Protein AF-A0A3B9LAL3-F1 (afdb_monomer)

Solvent-accessible surface area (backbone atoms only — not comparable to full-atom values): 11434 Å² total; per-residue (Å²): 109,69,70,56,33,63,76,73,65,52,56,70,67,59,57,50,48,70,70,44,73,83,68,62,24,39,68,49,84,53,99,73,35,38,39,37,37,39,66,44,70,46,69,38,79,93,73,46,40,65,50,74,44,46,38,36,36,39,42,37,84,85,42,68,48,78,48,64,89,64,92,75,65,76,60,45,70,58,51,51,45,62,67,40,93,83,37,67,71,72,80,49,58,46,45,50,52,52,47,54,52,53,44,49,40,52,55,43,47,51,55,41,49,50,57,51,45,54,55,49,53,57,48,52,58,45,52,76,74,65,73,51,76,67,56,56,50,51,53,54,33,48,53,50,38,54,51,56,52,49,62,38,51,56,40,39,38,54,35,40,50,53,59,65,65,36,89,87,57,71,57,52,84,86,43,45,65,58,44,48,50,48,34,53,49,44,52,54,49,51,54,53,54,49,52,52,53,49,62,78,73,108

Foldseek 3Di:
DVVVCVVQVPDPVLVVVLVVWPDAWDWDDDLFWIKTKAKAWDADLVQLAIDIWIWIWIQGLQDIDIDTPDPPCLCVVVVVLVVPPPRCVVVDGVQLVVLSSLLSRLVNLVVVLVSLLVLLVVLLVVCVPDDDPVSVVSLVSSLVRLVVSCRHLVNVLVVLVVVLVCPSVSHDPVNNVSSVVSSVSSVVSNVSSVVSNVSSVD

Sequence (202 aa):
INKIGVIFKLHPLVIEDILNTEQRPKIDEFDDYLFLETRLFYYHKESMSVSSEQISMVLGHDFLLTFQERSTGAFEPVRERLRASKAQIRTLDVDYLSYALLDSVVDRYFNVLNDVGEASEELEEVLLTKPSNSELHSIHQLKHVSIELRRAVWPLREVINSLSHNEKGFFKPTTMPYLRDVYDHTVSFIESLESIRDSLCG

Radius of gyration: 18.84 Å; Cα contacts (8 Å, |Δi|>4): 244; chains: 1; bounding box: 45×32×56 Å

Secondary structure (DSSP, 8-state):
-HHHHHHTT--HHHHHHHH-TTPPSEEEE-SSEEEEEEEEEEEEGGGTEEEEEEEEEEEESS-EEEEESS---TTHHHHHHHHSTT-GGGGS-HHHHHHHHHHHHHHHHHHHHHHHHHHHHHHHHHHHH---HHHHHHHHHHHHHHHHHHHHHHHHHHHHHHHHH-TT--S-TTTHHHHHHHHHHHHHHHHHHHHHHHHTT-

Structure (mmCIF, N/CA/C/O backbone):
data_AF-A0A3B9LAL3-F1
#
_entry.id   AF-A0A3B9LAL3-F1
#
loop_
_atom_site.group_PDB
_atom_site.id
_atom_site.type_symbol
_atom_site.label_atom_id
_atom_site.label_alt_id
_atom_site.label_comp_id
_atom_site.label_asym_id
_atom_site.label_entity_id
_atom_site.label_seq_id
_atom_site.pdbx_PDB_ins_code
_atom_site.Cartn_x
_atom_site.Cartn_y
_atom_site.Cartn_z
_atom_site.occupancy
_atom_site.B_iso_or_equiv
_atom_site.auth_seq_id
_atom_site.auth_comp_id
_atom_site.auth_asym_id
_atom_site.auth_atom_id
_atom_site.pdbx_PDB_model_num
ATOM 1 N N . ILE A 1 1 ? -12.188 -18.552 7.150 1.00 85.12 1 ILE A N 1
ATOM 2 C CA . ILE A 1 1 ? -12.659 -17.156 7.280 1.00 85.12 1 ILE A CA 1
ATOM 3 C C . ILE A 1 1 ? -14.043 -17.020 7.930 1.00 85.12 1 ILE A C 1
ATOM 5 O O . ILE A 1 1 ? -14.165 -16.255 8.874 1.00 85.12 1 ILE A O 1
ATOM 9 N N . ASN A 1 2 ? -15.044 -17.833 7.558 1.00 87.38 2 ASN A N 1
ATOM 10 C CA . ASN A 1 2 ? -16.428 -17.725 8.071 1.00 87.38 2 ASN A CA 1
ATOM 11 C C . ASN A 1 2 ? -16.567 -17.660 9.604 1.00 87.38 2 ASN A C 1
ATOM 13 O O . ASN A 1 2 ? -17.348 -16.867 10.112 1.00 87.38 2 ASN A O 1
ATOM 17 N N . LYS A 1 3 ? -15.786 -18.448 10.359 1.00 92.38 3 LYS A N 1
ATOM 18 C CA . LYS A 1 3 ? -15.801 -18.389 11.834 1.00 92.38 3 LYS A CA 1
ATOM 19 C C . LYS A 1 3 ? -15.370 -17.020 12.377 1.00 92.38 3 LYS A C 1
ATOM 21 O O . LYS A 1 3 ? -15.995 -16.524 13.303 1.00 92.38 3 LYS A O 1
ATOM 26 N N . ILE A 1 4 ? -14.330 -16.420 11.791 1.00 92.25 4 ILE A N 1
ATOM 27 C CA . ILE A 1 4 ? -13.859 -15.074 12.154 1.00 92.25 4 ILE A CA 1
ATOM 28 C C . ILE A 1 4 ? -14.944 -14.054 11.802 1.00 92.25 4 ILE A C 1
ATOM 30 O O . ILE A 1 4 ? -15.291 -13.234 12.643 1.00 92.25 4 ILE A O 1
ATOM 34 N N . GLY A 1 5 ? -15.548 -14.181 10.615 1.00 91.31 5 GLY A N 1
ATOM 35 C CA . GLY A 1 5 ? -16.664 -13.337 10.186 1.00 91.31 5 GLY A CA 1
ATOM 36 C C . GLY A 1 5 ? -17.822 -13.310 11.185 1.00 91.31 5 GLY A C 1
ATOM 37 O O . GLY A 1 5 ? -18.289 -12.239 11.544 1.00 91.31 5 GLY A O 1
ATOM 38 N N . VAL A 1 6 ? -18.228 -14.466 11.717 1.00 92.44 6 VAL A N 1
ATOM 39 C CA . VAL A 1 6 ? -19.286 -14.538 12.743 1.00 92.44 6 VAL A CA 1
ATOM 40 C C . VAL A 1 6 ? -18.852 -13.903 14.069 1.00 92.44 6 VAL A C 1
ATOM 42 O O . VAL A 1 6 ? -19.627 -13.160 14.663 1.00 92.44 6 VAL A O 1
ATOM 45 N N . ILE A 1 7 ? -17.628 -14.176 14.536 1.00 94.69 7 ILE A N 1
ATOM 46 C CA . ILE A 1 7 ? -17.120 -13.666 15.825 1.00 94.69 7 ILE A CA 1
ATOM 47 C C . ILE A 1 7 ? -17.029 -12.137 15.818 1.00 94.69 7 ILE A C 1
ATOM 49 O O . ILE A 1 7 ? -17.451 -11.494 16.776 1.00 94.69 7 ILE A O 1
ATOM 53 N N . PHE A 1 8 ? -16.509 -11.569 14.732 1.00 94.31 8 PHE A N 1
ATOM 54 C CA . PHE A 1 8 ? -16.312 -10.127 14.574 1.00 94.31 8 PHE A CA 1
ATOM 55 C C . PHE A 1 8 ? -17.480 -9.432 13.864 1.00 94.31 8 PHE A C 1
ATOM 57 O O . PHE A 1 8 ? -17.391 -8.246 13.577 1.00 94.31 8 PHE A O 1
ATOM 64 N N . LYS A 1 9 ? -18.576 -10.159 13.595 1.00 94.88 9 LYS A N 1
ATOM 65 C CA . LYS A 1 9 ? -19.787 -9.661 12.919 1.00 94.88 9 LYS A CA 1
ATOM 66 C C . LYS A 1 9 ? -19.498 -8.949 11.588 1.00 94.88 9 LYS A C 1
ATOM 68 O O . LYS A 1 9 ? -20.111 -7.935 11.272 1.00 94.88 9 LYS A O 1
ATOM 73 N N . LEU A 1 10 ? -18.574 -9.499 10.802 1.00 96.00 10 LEU A N 1
ATOM 74 C CA . LEU A 1 10 ? -18.234 -8.957 9.489 1.00 96.00 10 LEU A CA 1
ATOM 75 C C . LEU A 1 10 ? -19.405 -9.138 8.524 1.00 96.00 10 LEU A C 1
ATOM 77 O O . LEU A 1 10 ? -20.023 -10.207 8.471 1.00 96.00 10 LEU A O 1
ATOM 81 N N . HIS A 1 11 ? -19.683 -8.103 7.736 1.00 96.00 11 HIS A N 1
ATOM 82 C CA . HIS A 1 11 ? -20.710 -8.151 6.706 1.00 96.00 11 HIS A CA 1
ATOM 83 C C . HIS A 1 11 ? -20.403 -9.261 5.676 1.00 96.00 11 HIS A C 1
ATOM 85 O O . HIS A 1 11 ? -19.239 -9.439 5.312 1.00 96.00 11 HIS A O 1
ATOM 91 N N . PRO A 1 12 ? -21.402 -9.999 5.149 1.00 94.00 12 PRO A N 1
ATOM 92 C CA . PRO A 1 12 ? -21.160 -11.070 4.178 1.00 94.00 12 PRO A CA 1
ATOM 93 C C . PRO A 1 12 ? -20.363 -10.636 2.940 1.00 94.00 12 PRO A C 1
ATOM 95 O O . PRO A 1 12 ? -19.497 -11.386 2.503 1.00 94.00 12 PRO A O 1
ATOM 98 N N . LEU A 1 13 ? -20.594 -9.414 2.441 1.00 93.81 13 LEU A N 1
ATOM 99 C CA . LEU A 1 13 ? -19.827 -8.849 1.318 1.00 93.81 13 LEU A CA 1
ATOM 100 C C . LEU A 1 13 ? -18.335 -8.694 1.647 1.00 93.81 13 LEU A C 1
ATOM 102 O O . LEU A 1 13 ? -17.501 -8.993 0.810 1.00 93.81 13 LEU A O 1
ATOM 106 N N . VAL A 1 14 ? -17.988 -8.339 2.889 1.00 94.88 14 VAL A N 1
ATOM 107 C CA . VAL A 1 14 ? -16.583 -8.270 3.325 1.00 94.88 14 VAL A CA 1
ATOM 108 C C . VAL A 1 14 ? -15.943 -9.657 3.295 1.00 94.88 14 VAL A C 1
ATOM 110 O O . VAL A 1 14 ? -14.798 -9.811 2.891 1.00 94.88 14 VAL A O 1
ATOM 113 N N . ILE A 1 15 ? -16.674 -10.698 3.704 1.00 94.44 15 ILE A N 1
ATOM 114 C CA . ILE A 1 15 ? -16.161 -12.075 3.651 1.00 94.44 15 ILE A CA 1
ATOM 115 C C . ILE A 1 15 ? -15.952 -12.522 2.198 1.00 94.44 15 ILE A C 1
ATOM 117 O O . ILE A 1 15 ? -14.970 -13.207 1.917 1.00 94.44 15 ILE A O 1
ATOM 121 N N . GLU A 1 16 ? -16.871 -12.158 1.303 1.00 92.81 16 GLU A N 1
ATOM 122 C CA . GLU A 1 16 ? -16.767 -12.422 -0.134 1.00 92.81 16 GLU A CA 1
ATOM 123 C C . GLU A 1 16 ? -15.557 -11.712 -0.750 1.00 92.81 16 GLU A C 1
ATOM 125 O O . GLU A 1 16 ? -14.763 -12.363 -1.427 1.00 92.81 16 GLU A O 1
ATOM 130 N N . ASP A 1 17 ? -15.361 -10.431 -0.441 1.00 93.19 17 ASP A N 1
ATOM 131 C CA . ASP A 1 17 ? -14.235 -9.635 -0.936 1.00 93.19 17 ASP A CA 1
ATOM 132 C C . ASP A 1 17 ? -12.887 -10.195 -0.469 1.00 93.19 17 ASP A C 1
ATOM 134 O O . ASP A 1 17 ? -11.989 -10.387 -1.284 1.00 93.19 17 ASP A O 1
ATOM 138 N N . ILE A 1 18 ? -12.765 -10.604 0.803 1.00 92.94 18 ILE A N 1
ATOM 139 C CA . ILE A 1 18 ? -11.524 -11.228 1.299 1.00 92.94 18 ILE A CA 1
ATOM 140 C C . ILE A 1 18 ? -11.209 -12.545 0.561 1.00 92.94 18 ILE A C 1
ATOM 142 O O . ILE A 1 18 ? -10.050 -12.951 0.473 1.00 92.94 18 ILE A O 1
ATOM 146 N N . LEU A 1 19 ? -12.225 -13.252 0.056 1.00 91.19 19 LEU A N 1
ATOM 147 C CA . LEU A 1 19 ? -12.040 -14.484 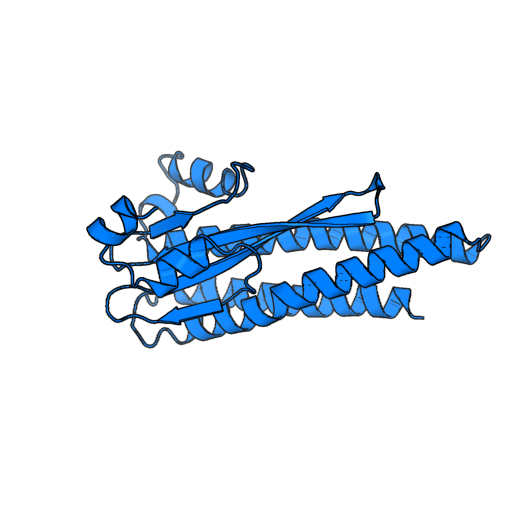-0.719 1.00 91.19 19 LEU A CA 1
ATOM 148 C C . LEU A 1 19 ? -11.791 -14.222 -2.212 1.00 91.19 19 LEU A C 1
ATOM 150 O O . LEU A 1 19 ? -11.312 -15.125 -2.901 1.00 91.19 19 LEU A O 1
ATOM 154 N N . ASN A 1 20 ? -12.109 -13.027 -2.710 1.00 88.12 20 ASN A N 1
ATOM 155 C CA . ASN A 1 20 ? -11.942 -12.633 -4.102 1.00 88.12 20 ASN A CA 1
ATOM 156 C C . ASN A 1 20 ? -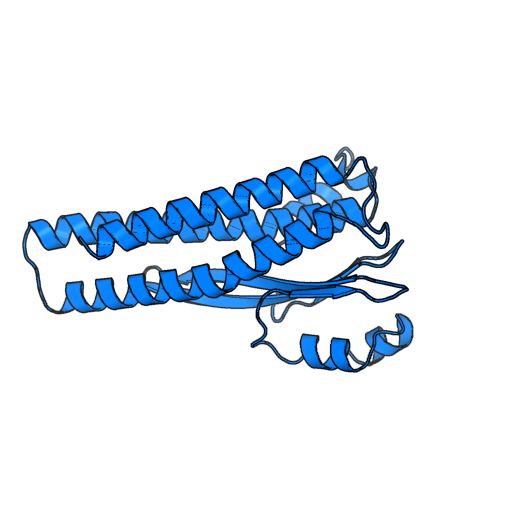10.669 -11.791 -4.275 1.00 88.12 20 ASN A C 1
ATOM 158 O O . ASN A 1 20 ? -10.653 -10.604 -3.975 1.00 88.12 20 ASN A O 1
ATOM 162 N N . THR A 1 21 ? -9.603 -12.399 -4.796 1.00 80.62 21 THR A N 1
ATOM 163 C CA . THR A 1 21 ? -8.243 -11.827 -4.785 1.00 80.62 21 THR A CA 1
ATOM 164 C C . THR A 1 21 ? -7.923 -10.864 -5.938 1.00 80.62 21 THR A C 1
ATOM 166 O O . THR A 1 21 ? -6.783 -10.403 -6.086 1.00 80.62 21 THR A O 1
ATOM 169 N N . GLU A 1 22 ? -8.913 -10.532 -6.772 1.00 80.31 22 GLU A N 1
ATOM 170 C CA . GLU A 1 22 ? -8.763 -9.631 -7.926 1.00 80.31 22 GLU A CA 1
ATOM 171 C C . GLU A 1 22 ? -9.210 -8.189 -7.635 1.00 80.31 22 GLU A C 1
ATOM 173 O O . GLU A 1 22 ? -9.292 -7.357 -8.546 1.00 80.31 22 GLU A O 1
ATOM 178 N N . GLN A 1 23 ? -9.483 -7.859 -6.370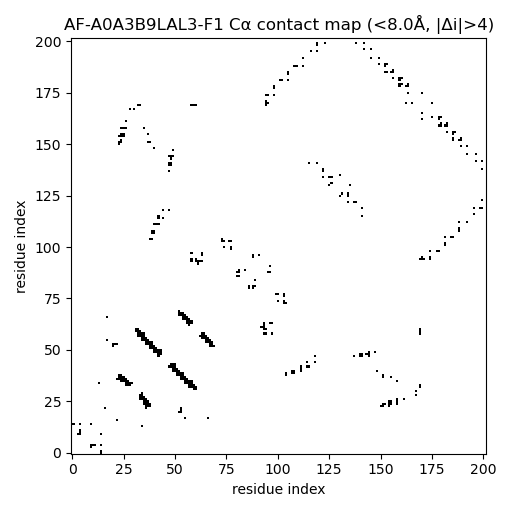 1.00 83.50 23 GLN A N 1
ATOM 179 C CA . GLN A 1 23 ? -9.946 -6.528 -6.005 1.00 83.50 23 GLN A CA 1
ATOM 180 C C . GLN A 1 23 ? -8.822 -5.488 -6.080 1.00 83.50 23 GLN A C 1
ATOM 182 O O . GLN A 1 23 ? -7.632 -5.745 -5.837 1.00 83.50 23 GLN A O 1
ATOM 187 N N . ARG A 1 24 ? -9.225 -4.271 -6.454 1.00 90.62 24 ARG A N 1
ATOM 188 C CA . ARG A 1 24 ? -8.372 -3.082 -6.370 1.00 90.62 24 ARG A CA 1
ATOM 189 C C . ARG A 1 24 ? -8.383 -2.554 -4.941 1.00 90.62 24 ARG A C 1
ATOM 191 O O . ARG A 1 24 ? -9.362 -2.781 -4.235 1.00 90.62 24 ARG A O 1
ATOM 198 N N . PRO A 1 25 ? -7.348 -1.796 -4.537 1.00 95.50 25 PRO A N 1
ATOM 199 C CA . PRO A 1 25 ? -7.361 -1.180 -3.227 1.00 95.50 25 PRO A CA 1
ATOM 200 C C . PRO A 1 25 ? -8.611 -0.327 -3.026 1.00 95.50 25 PRO A C 1
ATOM 202 O O . PRO A 1 25 ? -8.984 0.449 -3.911 1.00 95.50 25 PRO A O 1
ATOM 205 N N . LYS A 1 26 ? -9.266 -0.508 -1.884 1.00 95.44 26 LYS A N 1
ATOM 206 C CA . LYS A 1 26 ? -10.511 0.174 -1.536 1.00 95.44 26 LYS A CA 1
ATOM 207 C C . LYS A 1 26 ? -10.656 0.298 -0.027 1.00 95.44 26 LYS A C 1
ATOM 209 O O . LYS A 1 26 ? -9.936 -0.350 0.734 1.00 95.44 26 LYS A O 1
ATOM 214 N N . ILE A 1 27 ? -11.606 1.129 0.375 1.00 96.00 27 ILE A N 1
ATOM 215 C CA . ILE A 1 27 ? -12.051 1.259 1.752 1.00 96.00 27 ILE A CA 1
ATOM 216 C C . ILE A 1 27 ? -13.572 1.269 1.783 1.00 96.00 27 ILE A C 1
ATOM 218 O O . ILE A 1 27 ? -14.199 2.019 1.038 1.00 96.00 27 ILE A O 1
ATOM 222 N N . ASP A 1 28 ? -14.135 0.438 2.651 1.00 95.44 28 ASP A N 1
ATOM 223 C CA . ASP A 1 28 ? -15.559 0.391 2.945 1.00 95.44 28 ASP A CA 1
ATOM 224 C C . ASP A 1 28 ? -15.762 0.699 4.434 1.00 95.44 28 ASP A C 1
ATOM 226 O O . ASP A 1 28 ? -15.182 0.051 5.315 1.00 95.44 28 ASP A O 1
ATOM 230 N N . GLU A 1 29 ? -16.589 1.702 4.719 1.00 94.12 29 GLU A N 1
ATOM 231 C CA . GLU A 1 29 ? -16.884 2.129 6.083 1.00 94.12 29 GLU A CA 1
ATOM 232 C C . GLU A 1 29 ? -18.144 1.439 6.608 1.00 94.12 29 GLU A C 1
ATOM 234 O O . GLU A 1 29 ? -19.228 1.553 6.031 1.00 94.12 29 GLU A O 1
ATOM 239 N N . PHE A 1 30 ? -18.012 0.756 7.742 1.00 93.75 30 PHE A N 1
ATOM 240 C CA . PHE A 1 30 ? -19.128 0.216 8.509 1.00 93.75 30 PHE A CA 1
ATOM 241 C C . PHE A 1 30 ? -19.209 0.936 9.858 1.00 93.75 30 PHE A C 1
ATOM 243 O O . PHE A 1 30 ? -18.311 1.686 10.241 1.00 93.75 30 PHE A O 1
ATOM 250 N N . ASP A 1 31 ? -20.298 0.726 10.594 1.00 89.88 31 ASP A N 1
ATOM 251 C CA . ASP A 1 31 ? -20.486 1.407 11.878 1.00 89.88 31 ASP A CA 1
ATOM 252 C C . ASP A 1 31 ? -19.487 0.945 12.951 1.00 89.88 31 ASP A C 1
ATOM 254 O O . ASP A 1 31 ? -19.029 1.765 13.739 1.00 89.88 31 ASP A O 1
ATOM 258 N N . ASP A 1 32 ? -19.106 -0.338 12.944 1.00 92.81 32 ASP A N 1
ATOM 259 C CA . ASP A 1 32 ? -18.246 -0.937 13.978 1.00 92.81 32 ASP A CA 1
ATOM 260 C C . ASP A 1 32 ? -16.782 -1.143 13.534 1.00 92.81 32 ASP A C 1
ATOM 262 O O . ASP A 1 32 ? -15.919 -1.464 14.358 1.00 92.81 32 ASP A O 1
ATOM 266 N N . TYR A 1 33 ? -16.490 -1.017 12.235 1.00 96.31 33 TYR A N 1
ATOM 267 C CA . TYR A 1 33 ? -15.151 -1.233 11.685 1.00 96.31 33 TYR A CA 1
ATOM 268 C C . TYR A 1 33 ? -14.950 -0.559 10.319 1.00 96.31 33 TYR A C 1
ATOM 270 O O . TYR A 1 33 ? -15.899 -0.301 9.581 1.00 96.31 33 TYR A O 1
ATOM 278 N N . LEU A 1 34 ? -13.687 -0.366 9.942 1.00 96.81 34 LEU A N 1
ATOM 279 C CA . LEU A 1 34 ? -13.265 -0.075 8.573 1.00 96.81 34 LEU A CA 1
ATOM 280 C C . LEU A 1 34 ? -12.768 -1.351 7.906 1.00 96.81 34 LEU A C 1
ATOM 282 O O . LEU A 1 34 ? -11.987 -2.102 8.498 1.00 96.81 34 LEU A O 1
ATOM 286 N N . PHE A 1 35 ? -13.197 -1.591 6.673 1.00 96.94 35 PHE A N 1
ATOM 287 C CA . PHE A 1 35 ? -12.641 -2.635 5.826 1.00 96.94 35 PHE A CA 1
ATOM 288 C C . PHE A 1 35 ? -11.752 -2.004 4.765 1.00 96.94 35 PHE A C 1
ATOM 290 O O . PHE A 1 35 ? -12.186 -1.112 4.045 1.00 96.94 35 PHE A O 1
ATOM 297 N N . LEU A 1 36 ? -10.506 -2.455 4.683 1.00 96.12 36 LEU A N 1
ATOM 298 C CA . LEU A 1 36 ? -9.526 -1.955 3.734 1.00 96.12 36 LEU A CA 1
ATOM 299 C C . LEU A 1 36 ? -8.981 -3.110 2.918 1.00 96.12 36 LEU A C 1
ATOM 301 O O . LEU A 1 36 ? -8.608 -4.147 3.467 1.00 96.12 36 LEU A O 1
ATOM 305 N N . GLU A 1 37 ? -8.835 -2.888 1.624 1.00 95.50 37 GLU A N 1
ATOM 306 C CA . GLU A 1 37 ? -8.107 -3.793 0.748 1.00 95.50 37 GLU A CA 1
ATOM 307 C C . GLU A 1 37 ? -6.952 -3.049 0.104 1.00 95.50 37 GLU A C 1
ATOM 309 O O . GLU A 1 37 ? -7.060 -1.880 -0.267 1.00 95.50 37 GLU A O 1
ATOM 314 N N . THR A 1 38 ? -5.819 -3.726 -0.010 1.00 94.69 38 THR A N 1
ATOM 315 C CA . THR A 1 38 ? -4.638 -3.231 -0.708 1.00 94.69 38 THR A CA 1
ATOM 316 C C . THR A 1 38 ? -3.883 -4.395 -1.340 1.00 94.69 38 THR A C 1
ATOM 318 O O . THR A 1 38 ? -4.290 -5.553 -1.225 1.00 94.69 38 THR A O 1
ATOM 321 N N . ARG A 1 39 ? -2.788 -4.099 -2.040 1.00 93.06 39 ARG A N 1
ATOM 322 C CA . ARG A 1 39 ? -1.954 -5.108 -2.689 1.00 93.06 39 ARG A CA 1
ATOM 323 C C . ARG A 1 39 ? -0.509 -4.997 -2.227 1.00 93.06 39 ARG A C 1
ATOM 325 O O . ARG A 1 39 ? -0.042 -3.949 -1.812 1.00 93.06 39 ARG A O 1
ATOM 332 N N . LEU A 1 40 ? 0.211 -6.099 -2.315 1.00 92.50 40 LEU A N 1
ATOM 333 C CA . LEU A 1 40 ? 1.666 -6.135 -2.274 1.00 92.50 40 LEU A CA 1
ATOM 334 C C . LEU A 1 40 ? 2.159 -6.506 -3.659 1.00 92.50 40 LEU A C 1
ATOM 336 O O . LEU A 1 40 ? 1.602 -7.420 -4.258 1.00 92.50 40 LEU A O 1
ATOM 340 N N . PHE A 1 41 ? 3.199 -5.838 -4.151 1.00 93.12 41 PHE A N 1
ATOM 341 C CA . PHE A 1 41 ? 3.846 -6.199 -5.410 1.00 93.12 41 PHE A CA 1
ATOM 342 C C . PHE A 1 41 ? 5.213 -6.829 -5.166 1.00 93.12 41 PHE A C 1
ATOM 344 O O . PHE A 1 41 ? 5.913 -6.498 -4.210 1.00 93.12 41 PHE A O 1
ATOM 351 N N . TYR A 1 42 ? 5.581 -7.727 -6.072 1.00 92.50 42 TYR A N 1
ATOM 352 C CA . TYR A 1 42 ? 6.891 -8.359 -6.143 1.00 92.50 42 TYR A CA 1
ATOM 353 C C . TYR A 1 42 ? 7.364 -8.281 -7.586 1.00 92.50 42 TYR A C 1
ATOM 355 O O . TYR A 1 42 ? 6.665 -8.774 -8.479 1.00 92.50 42 TYR A O 1
ATOM 363 N N . TYR A 1 43 ? 8.521 -7.664 -7.800 1.00 94.75 43 TYR A N 1
ATOM 364 C CA . TYR A 1 43 ? 9.149 -7.580 -9.109 1.00 94.75 43 TYR A CA 1
ATOM 365 C C . TYR A 1 43 ? 10.018 -8.809 -9.372 1.00 94.75 43 TYR A C 1
ATOM 367 O O . TYR A 1 43 ? 10.771 -9.253 -8.506 1.00 94.75 43 TYR A O 1
ATOM 375 N N . HIS A 1 44 ? 9.908 -9.355 -10.578 1.00 94.94 44 HIS A N 1
ATOM 376 C CA . HIS A 1 44 ? 10.688 -10.493 -11.049 1.00 94.94 44 HIS A CA 1
ATOM 377 C C . HIS A 1 44 ? 11.651 -9.999 -12.124 1.00 94.94 44 HIS A C 1
ATOM 379 O O . HIS A 1 44 ? 11.241 -9.837 -13.274 1.00 94.94 44 HIS A O 1
ATOM 385 N N . LYS A 1 45 ? 12.916 -9.751 -11.747 1.00 91.94 45 LYS A N 1
ATOM 386 C CA . LYS A 1 45 ? 13.934 -9.160 -12.640 1.00 91.94 45 LYS A CA 1
ATOM 387 C C . LYS A 1 45 ? 14.133 -9.978 -13.923 1.00 91.94 45 LYS A C 1
ATOM 389 O O . LYS A 1 45 ? 14.172 -9.410 -15.004 1.00 91.94 45 LYS A O 1
ATOM 394 N N . GLU A 1 46 ? 14.166 -11.309 -13.818 1.00 89.62 46 GLU A N 1
ATOM 395 C CA . GLU A 1 46 ? 14.399 -12.213 -14.959 1.00 89.62 46 GLU A CA 1
ATOM 396 C C . GLU A 1 46 ? 13.313 -12.136 -16.042 1.00 89.62 46 GLU A C 1
ATOM 398 O O . GLU A 1 46 ? 13.606 -12.268 -17.227 1.00 89.62 46 GLU A O 1
ATOM 403 N N . SER A 1 47 ? 12.054 -11.938 -15.643 1.00 91.44 47 SER A N 1
ATOM 404 C CA . SER A 1 47 ? 10.906 -11.889 -16.554 1.00 91.44 47 SER A CA 1
ATOM 405 C C . SER A 1 47 ? 10.349 -10.481 -16.756 1.00 91.44 47 SER A C 1
ATOM 407 O O . SER A 1 47 ? 9.321 -10.341 -17.417 1.00 91.44 47 SER A O 1
ATOM 409 N N . MET A 1 48 ? 10.979 -9.461 -16.159 1.00 92.44 48 MET A N 1
ATOM 410 C CA . MET A 1 48 ? 10.550 -8.054 -16.161 1.00 92.44 48 MET A CA 1
ATOM 411 C C . MET A 1 48 ? 9.050 -7.891 -15.880 1.00 92.44 48 MET A C 1
ATOM 413 O O . MET A 1 48 ? 8.327 -7.152 -16.546 1.00 92.44 48 MET A O 1
ATOM 417 N N . SER A 1 49 ? 8.553 -8.639 -14.898 1.00 94.75 49 SER A N 1
ATOM 418 C CA . SER A 1 49 ? 7.123 -8.719 -14.594 1.00 94.75 49 SER A CA 1
ATOM 419 C C . SER A 1 49 ? 6.867 -8.488 -13.116 1.00 94.75 49 SER A C 1
ATOM 421 O O . SER A 1 49 ? 7.731 -8.766 -12.286 1.00 94.75 49 SER A O 1
ATOM 423 N N . VAL A 1 50 ? 5.655 -8.061 -12.770 1.00 94.94 50 VAL A N 1
ATOM 424 C CA . VAL A 1 50 ? 5.216 -7.988 -11.376 1.00 94.94 50 VAL A CA 1
ATOM 425 C C . VAL A 1 50 ? 4.174 -9.051 -11.084 1.00 94.94 50 VAL A C 1
ATOM 427 O O . VAL A 1 50 ? 3.275 -9.306 -11.881 1.00 94.94 50 VAL A O 1
ATOM 430 N N . SER A 1 51 ? 4.281 -9.646 -9.904 1.00 92.38 51 SER A N 1
ATOM 431 C CA . SER A 1 51 ? 3.177 -10.381 -9.285 1.00 92.38 51 SER A CA 1
ATOM 432 C C . SER A 1 51 ? 2.618 -9.565 -8.134 1.00 92.38 51 SER A C 1
ATOM 434 O O . SER A 1 51 ? 3.346 -8.764 -7.544 1.00 92.38 51 SER A O 1
ATOM 436 N N . SER A 1 52 ? 1.351 -9.785 -7.794 1.00 91.62 52 SER A N 1
ATOM 437 C CA . SER A 1 52 ? 0.739 -9.127 -6.650 1.00 91.62 52 SER A CA 1
ATOM 438 C C . SER A 1 52 ? -0.028 -10.087 -5.758 1.00 91.62 52 SER A C 1
ATOM 440 O O . SER A 1 52 ? -0.418 -11.167 -6.188 1.00 91.62 52 SER A O 1
ATOM 442 N N . GLU A 1 53 ? -0.218 -9.673 -4.515 1.00 91.38 53 GLU A N 1
ATOM 443 C CA . GLU A 1 53 ? -0.967 -10.392 -3.491 1.00 91.38 53 GLU A CA 1
ATOM 444 C C . GLU A 1 53 ? -1.923 -9.424 -2.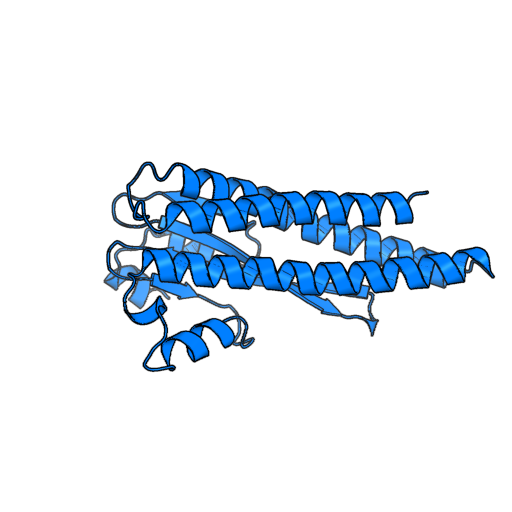801 1.00 91.38 53 GLU A C 1
ATOM 446 O O . GLU A 1 53 ? -1.516 -8.317 -2.439 1.00 91.38 53 GLU A O 1
ATOM 451 N N . GLN A 1 54 ? -3.173 -9.834 -2.615 1.00 93.00 54 GLN A N 1
ATOM 452 C CA . GLN A 1 54 ? -4.160 -9.069 -1.871 1.00 93.00 54 GLN A CA 1
ATOM 453 C C . GLN A 1 54 ? -3.882 -9.134 -0.369 1.00 93.00 54 GLN A C 1
ATOM 455 O O . GLN A 1 54 ? -3.602 -10.189 0.204 1.00 93.00 54 GLN A O 1
ATOM 460 N N . ILE A 1 55 ? -4.009 -7.977 0.273 1.00 94.25 55 ILE A N 1
ATOM 461 C CA . ILE A 1 55 ? -4.032 -7.839 1.721 1.00 94.25 55 ILE A CA 1
ATOM 462 C C . ILE A 1 55 ? -5.343 -7.169 2.094 1.00 94.25 55 ILE A C 1
ATOM 464 O O . ILE A 1 55 ? -5.584 -6.020 1.721 1.00 94.25 55 ILE A O 1
ATOM 468 N N . SER A 1 56 ? -6.156 -7.874 2.871 1.00 95.56 56 SER A N 1
ATOM 469 C CA . SER A 1 56 ? -7.394 -7.324 3.414 1.00 95.56 56 SER A CA 1
ATOM 470 C C . SER A 1 56 ? -7.222 -7.074 4.910 1.00 95.56 56 SER A C 1
ATOM 472 O O . SER A 1 56 ? -6.657 -7.899 5.637 1.00 95.56 56 SER A O 1
ATOM 474 N N . MET A 1 57 ? -7.700 -5.930 5.383 1.00 96.56 57 MET A N 1
ATOM 475 C CA . MET A 1 57 ? -7.595 -5.497 6.770 1.00 96.56 57 MET A CA 1
ATOM 476 C C . MET A 1 57 ? -8.963 -5.079 7.297 1.00 96.56 57 MET A C 1
ATOM 478 O O . MET A 1 57 ? -9.731 -4.423 6.601 1.00 96.56 57 MET A O 1
ATOM 482 N N . VAL A 1 58 ? -9.258 -5.447 8.541 1.00 97.62 58 VAL A N 1
ATOM 483 C CA . VAL A 1 58 ? -10.447 -4.977 9.257 1.00 97.62 58 VAL A CA 1
ATOM 484 C C . VAL A 1 58 ? -9.989 -4.269 10.520 1.00 97.62 58 VAL A C 1
ATOM 486 O O . VAL A 1 58 ? -9.487 -4.923 11.437 1.00 97.62 58 VAL A O 1
ATOM 489 N N . LEU A 1 59 ? -10.159 -2.951 10.558 1.00 97.44 59 LEU A N 1
ATOM 490 C CA . LEU A 1 59 ? -9.837 -2.112 11.706 1.00 97.44 59 LEU A CA 1
ATOM 491 C C . LEU A 1 59 ? -11.112 -1.834 12.502 1.00 97.44 59 LEU A C 1
ATOM 493 O O . LEU A 1 59 ? -11.964 -1.070 12.059 1.00 97.44 59 LEU A O 1
ATOM 497 N N . GLY A 1 60 ? -11.237 -2.453 13.672 1.00 95.38 60 GLY A N 1
ATOM 498 C CA . GLY A 1 60 ? -12.212 -2.053 14.686 1.00 95.38 60 GLY A CA 1
ATOM 499 C C . GLY A 1 60 ? -11.590 -1.089 15.697 1.00 95.38 60 GLY A C 1
ATOM 500 O O . GLY A 1 60 ? -10.418 -0.735 15.596 1.00 95.38 60 GLY A O 1
ATOM 501 N N . HIS A 1 61 ? -12.349 -0.703 16.723 1.00 90.12 61 HIS A N 1
ATOM 502 C CA . HIS A 1 61 ? -11.844 0.207 17.761 1.00 90.12 61 HIS A CA 1
ATOM 503 C C . HIS A 1 61 ? -10.665 -0.359 18.572 1.00 90.12 61 HIS A C 1
ATOM 505 O O . HIS A 1 61 ? -9.744 0.384 18.894 1.00 90.12 61 HIS A O 1
ATOM 511 N N . ASP A 1 62 ? -10.672 -1.668 18.849 1.00 91.12 62 ASP A N 1
ATOM 512 C CA . ASP A 1 62 ? -9.685 -2.326 19.724 1.00 91.12 62 ASP A CA 1
ATOM 513 C C . ASP A 1 62 ? -9.008 -3.540 19.067 1.00 91.12 62 ASP A C 1
ATOM 515 O O . ASP A 1 62 ? -8.299 -4.311 19.719 1.00 91.12 62 ASP A O 1
ATOM 519 N N . PHE A 1 63 ? -9.244 -3.762 17.774 1.00 95.31 63 PHE A N 1
ATOM 520 C CA . PHE A 1 63 ? -8.668 -4.890 17.054 1.00 95.31 63 PHE A CA 1
ATOM 521 C C . PHE A 1 63 ? -8.312 -4.520 15.619 1.00 95.31 63 PHE A C 1
ATOM 523 O O . PHE A 1 63 ? -8.952 -3.683 14.988 1.00 95.31 63 PHE A O 1
ATOM 530 N N . LEU A 1 64 ? -7.317 -5.224 15.089 1.00 96.75 64 LEU A N 1
ATOM 531 C CA . LEU A 1 64 ? -6.956 -5.197 13.683 1.00 96.75 64 LEU A CA 1
ATOM 532 C C . LEU A 1 64 ? -6.830 -6.638 13.194 1.00 96.75 64 LEU A C 1
ATOM 534 O O . LEU A 1 64 ? -6.002 -7.400 13.697 1.00 96.75 64 LEU A O 1
ATOM 538 N N . LEU A 1 65 ? -7.663 -7.018 12.230 1.00 96.94 65 LEU A N 1
ATOM 539 C CA .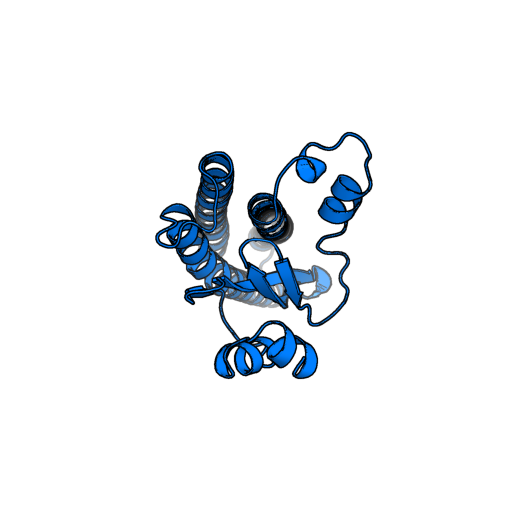 LEU A 1 65 ? -7.544 -8.296 11.532 1.00 96.94 65 LEU A CA 1
ATOM 540 C C . LEU A 1 65 ? -6.805 -8.068 10.225 1.00 96.94 65 LEU A C 1
ATOM 542 O O . LEU A 1 65 ? -7.115 -7.118 9.514 1.00 96.94 65 LEU A O 1
ATOM 546 N N . THR A 1 66 ? -5.881 -8.962 9.885 1.00 95.19 66 THR A N 1
ATOM 547 C CA . THR A 1 66 ? -5.238 -8.976 8.572 1.00 95.19 66 THR A CA 1
ATOM 548 C C . THR A 1 66 ? -5.350 -10.351 7.938 1.00 95.19 66 THR A C 1
ATOM 550 O O . THR A 1 66 ? -5.180 -11.382 8.594 1.00 95.19 66 THR A O 1
ATOM 553 N N . PHE A 1 67 ? -5.657 -10.360 6.648 1.00 94.19 67 PHE A N 1
ATOM 554 C CA . PHE A 1 67 ? -5.783 -11.553 5.829 1.00 94.19 67 PHE A CA 1
ATOM 555 C C . PHE A 1 67 ? -4.781 -11.448 4.685 1.00 94.19 67 PHE A C 1
ATOM 557 O O . PHE A 1 67 ? -4.696 -10.418 4.019 1.00 94.19 67 PHE A O 1
ATOM 564 N N . GLN A 1 68 ? -4.000 -12.509 4.506 1.00 91.31 68 GLN A N 1
ATOM 565 C CA . GLN A 1 68 ? -2.999 -12.633 3.451 1.00 91.31 68 GLN A CA 1
ATOM 566 C C . GLN A 1 68 ? -3.286 -13.916 2.677 1.00 91.31 68 GLN A C 1
ATOM 568 O O . GLN A 1 68 ? -3.699 -14.912 3.282 1.00 91.31 68 GLN A O 1
ATOM 573 N N . GLU A 1 69 ? -3.036 -13.917 1.372 1.00 87.50 69 GLU A N 1
ATOM 574 C CA . GLU A 1 69 ? -3.146 -15.132 0.559 1.00 87.50 69 GLU A CA 1
ATOM 575 C C . GLU A 1 69 ? -2.037 -16.127 0.917 1.00 87.50 69 GLU A C 1
ATOM 577 O O . GLU A 1 69 ? -2.251 -17.342 0.947 1.00 87.50 69 GLU A O 1
ATOM 582 N N . ARG A 1 70 ? -0.840 -15.6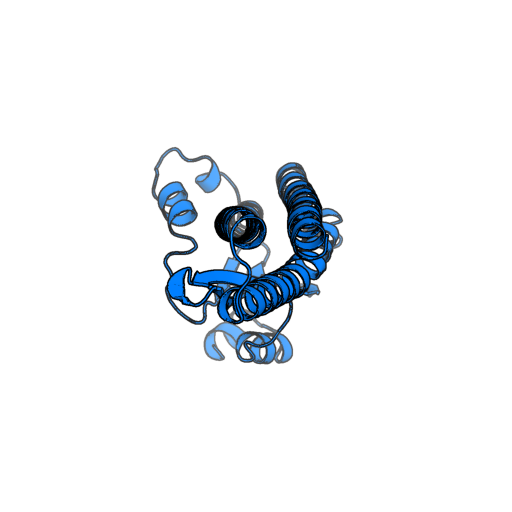15 1.226 1.00 85.44 70 ARG A N 1
ATOM 583 C CA . ARG A 1 70 ? 0.340 -16.409 1.569 1.00 85.44 70 ARG A CA 1
ATOM 584 C C . ARG A 1 70 ? 1.241 -15.670 2.562 1.00 85.44 70 ARG A C 1
ATOM 586 O O . ARG A 1 70 ? 1.249 -14.453 2.693 1.00 85.44 70 ARG A O 1
ATOM 593 N N . SER A 1 71 ? 2.055 -16.424 3.296 1.00 79.88 71 SER A N 1
ATOM 594 C CA . SER A 1 71 ? 3.029 -15.822 4.211 1.00 79.88 71 SER A CA 1
ATOM 595 C C . SER A 1 71 ? 4.268 -15.360 3.442 1.00 79.88 71 SER A C 1
ATOM 597 O O . SER A 1 71 ? 5.148 -16.165 3.153 1.00 79.88 71 SER A O 1
ATOM 599 N N . THR A 1 72 ? 4.366 -14.064 3.153 1.00 75.94 72 THR A N 1
ATOM 600 C CA . THR A 1 72 ? 5.502 -13.466 2.417 1.00 75.94 72 THR A CA 1
ATOM 601 C C . THR A 1 72 ? 6.514 -12.738 3.292 1.00 75.94 72 THR A C 1
ATOM 603 O O . THR A 1 72 ? 7.455 -12.134 2.785 1.00 75.94 72 THR A O 1
ATOM 606 N N . GLY A 1 73 ? 6.318 -12.735 4.614 1.00 82.44 73 GLY A N 1
ATOM 607 C CA . GLY A 1 73 ? 7.149 -11.939 5.523 1.00 82.44 73 GLY A CA 1
ATOM 608 C C . GLY A 1 73 ? 6.978 -10.428 5.326 1.00 82.44 73 GLY A C 1
ATOM 609 O O . GLY A 1 73 ? 7.775 -9.654 5.850 1.00 82.44 73 GLY A O 1
ATOM 610 N N . ALA A 1 74 ? 5.934 -10.000 4.601 1.00 82.81 74 ALA A N 1
ATOM 611 C CA . ALA A 1 74 ? 5.737 -8.606 4.225 1.00 82.81 74 ALA A CA 1
ATOM 612 C C . ALA A 1 74 ? 5.792 -7.644 5.421 1.00 82.81 74 ALA A C 1
ATOM 614 O O . ALA A 1 74 ? 6.435 -6.600 5.358 1.00 82.81 74 ALA A O 1
ATOM 615 N N . PHE A 1 75 ? 5.186 -8.074 6.526 1.00 91.81 75 PHE A N 1
ATOM 616 C CA . PHE A 1 75 ? 5.049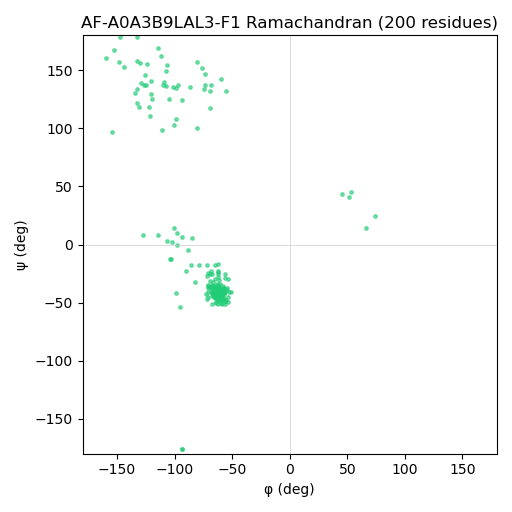 -7.314 7.763 1.00 91.81 75 PHE A CA 1
ATOM 617 C C . PHE A 1 75 ? 6.058 -7.705 8.845 1.00 91.81 75 PHE A C 1
ATOM 619 O O . PHE A 1 75 ? 5.871 -7.350 10.008 1.00 91.81 75 PHE A O 1
ATOM 626 N N . GLU A 1 76 ? 7.118 -8.447 8.508 1.00 91.19 76 GLU A N 1
ATOM 627 C CA . GLU A 1 76 ? 8.130 -8.823 9.499 1.00 91.19 76 GLU A CA 1
ATOM 628 C C . GLU A 1 76 ? 8.789 -7.614 10.181 1.00 91.19 76 GLU A C 1
ATOM 630 O O . GLU A 1 76 ? 8.856 -7.638 11.410 1.00 91.19 76 GLU A O 1
ATOM 635 N N . PRO A 1 77 ? 9.128 -6.511 9.481 1.00 90.19 77 PRO A N 1
ATOM 636 C CA . PRO A 1 77 ? 9.652 -5.311 10.141 1.00 90.19 77 PRO A CA 1
ATOM 637 C C . PRO A 1 77 ? 8.702 -4.745 11.211 1.00 90.19 77 PRO A C 1
ATOM 639 O O . PRO A 1 77 ? 9.128 -4.326 12.289 1.00 90.19 77 PRO A O 1
ATOM 642 N N . VAL A 1 78 ? 7.387 -4.788 10.966 1.00 92.62 78 VAL A N 1
ATOM 643 C CA . VAL A 1 78 ? 6.374 -4.354 11.943 1.00 92.62 78 VAL A CA 1
ATOM 644 C C . VAL A 1 78 ? 6.324 -5.314 13.136 1.00 92.62 78 VAL A C 1
ATOM 646 O O . VAL A 1 78 ? 6.267 -4.877 14.289 1.00 92.62 78 VAL A O 1
ATOM 649 N N . ARG A 1 79 ? 6.415 -6.628 12.893 1.00 92.81 79 ARG A N 1
ATOM 650 C CA . ARG A 1 79 ? 6.473 -7.640 13.963 1.00 92.81 79 ARG A CA 1
ATOM 651 C C . ARG A 1 79 ? 7.740 -7.514 14.805 1.00 92.81 79 ARG A C 1
ATOM 653 O O . ARG A 1 79 ? 7.663 -7.643 16.024 1.00 92.81 79 ARG A O 1
ATOM 660 N N . GLU A 1 80 ? 8.887 -7.238 14.196 1.00 91.94 80 GLU A N 1
ATOM 661 C CA . GLU A 1 80 ? 10.148 -6.992 14.904 1.00 91.94 80 GLU A CA 1
ATOM 662 C C . GLU A 1 80 ? 10.044 -5.768 15.814 1.00 91.94 80 GLU A C 1
ATOM 664 O O . GLU A 1 80 ? 10.372 -5.858 17.002 1.00 91.94 80 GLU A O 1
ATOM 669 N N . ARG A 1 81 ? 9.480 -4.660 15.310 1.00 90.06 81 ARG A N 1
ATOM 670 C CA . ARG A 1 81 ? 9.187 -3.466 16.119 1.00 90.06 81 ARG A CA 1
ATOM 671 C C . ARG A 1 81 ? 8.279 -3.799 17.306 1.00 90.06 81 ARG A C 1
ATOM 673 O O . ARG A 1 81 ? 8.557 -3.355 18.414 1.00 90.06 81 ARG A O 1
ATOM 680 N N . LEU A 1 82 ? 7.238 -4.614 17.123 1.00 90.31 82 LEU A N 1
ATOM 681 C CA . LEU A 1 82 ? 6.350 -5.040 18.217 1.00 90.31 82 LEU A CA 1
ATOM 682 C C . LEU A 1 82 ? 7.052 -5.929 19.259 1.00 90.31 82 LEU A C 1
ATOM 684 O O . LEU A 1 82 ? 6.771 -5.829 20.460 1.00 90.31 82 LEU A O 1
ATOM 688 N N . ARG A 1 83 ? 7.969 -6.802 18.827 1.00 92.19 83 ARG A N 1
ATOM 689 C CA . ARG A 1 83 ? 8.755 -7.667 19.726 1.00 92.19 83 ARG A CA 1
ATOM 690 C C . ARG A 1 83 ? 9.803 -6.880 20.517 1.00 92.19 83 ARG A C 1
ATOM 692 O O . ARG A 1 83 ? 10.132 -7.282 21.631 1.00 92.19 83 ARG A O 1
ATOM 699 N N . ALA A 1 84 ? 10.289 -5.755 19.994 1.00 89.94 84 ALA A N 1
ATOM 700 C CA . ALA A 1 84 ? 11.243 -4.896 20.685 1.00 89.94 84 ALA A CA 1
ATOM 701 C C . ALA A 1 84 ? 10.601 -4.179 21.891 1.00 89.94 84 ALA A C 1
ATOM 703 O O . ALA A 1 84 ? 9.699 -3.352 21.757 1.00 89.94 84 ALA A O 1
ATOM 704 N N . SER A 1 85 ? 11.104 -4.451 23.100 1.00 71.81 85 SER A N 1
ATOM 705 C CA . SER A 1 85 ? 10.481 -4.037 24.371 1.00 71.81 85 SER A CA 1
ATOM 706 C C . SER A 1 85 ? 10.348 -2.523 24.596 1.00 71.81 85 SER A C 1
ATOM 708 O O . SER A 1 85 ? 9.599 -2.116 25.478 1.00 71.81 85 SER A O 1
ATOM 710 N N . LYS A 1 86 ? 11.075 -1.687 23.843 1.00 74.81 86 LYS A N 1
ATOM 711 C CA . LYS A 1 86 ? 11.077 -0.215 23.980 1.00 74.81 86 LYS A CA 1
ATOM 712 C C . LYS A 1 86 ? 10.493 0.519 22.769 1.00 74.81 86 LYS A C 1
ATOM 714 O O . LYS A 1 86 ? 10.624 1.736 22.680 1.00 74.81 86 LYS A O 1
ATOM 719 N N . ALA A 1 87 ? 9.899 -0.194 21.816 1.00 79.56 87 ALA A N 1
ATOM 720 C CA . ALA A 1 87 ? 9.369 0.446 20.623 1.00 79.56 87 ALA A CA 1
ATOM 721 C C . ALA A 1 87 ? 8.067 1.200 20.929 1.00 79.56 87 ALA A C 1
ATOM 723 O O . ALA A 1 87 ? 7.149 0.655 21.545 1.00 79.56 87 ALA A O 1
ATOM 724 N N . GLN A 1 88 ? 7.973 2.433 20.431 1.00 79.50 88 GLN A N 1
ATOM 725 C CA . GLN A 1 88 ? 6.810 3.312 20.591 1.00 79.50 88 GLN A CA 1
ATOM 726 C C . GLN A 1 88 ? 5.504 2.676 20.086 1.00 79.50 88 GLN A C 1
ATOM 728 O O . GLN A 1 88 ? 4.440 2.932 20.637 1.00 79.50 88 GLN A O 1
ATOM 733 N N . ILE A 1 89 ? 5.583 1.775 19.100 1.00 84.19 89 ILE A N 1
ATOM 734 C CA . ILE A 1 89 ? 4.425 1.035 18.575 1.00 84.19 89 ILE A CA 1
ATOM 735 C C . ILE A 1 89 ? 3.671 0.247 19.661 1.00 84.19 89 ILE A C 1
ATOM 737 O O . ILE A 1 89 ? 2.479 0.021 19.523 1.00 84.19 89 ILE A O 1
ATOM 741 N N . ARG A 1 90 ? 4.334 -0.143 20.764 1.00 85.50 90 ARG A N 1
ATOM 742 C CA . ARG A 1 90 ? 3.697 -0.855 21.888 1.00 85.50 90 ARG A CA 1
ATOM 743 C C . ARG A 1 90 ? 2.900 0.053 22.822 1.00 85.50 90 ARG A C 1
ATOM 745 O O . ARG A 1 90 ? 2.140 -0.450 23.641 1.00 85.50 90 ARG A O 1
ATOM 752 N N . THR A 1 91 ? 3.147 1.358 22.764 1.00 85.31 91 THR A N 1
ATOM 753 C CA . THR A 1 91 ? 2.452 2.365 23.578 1.00 85.31 91 THR A CA 1
ATOM 754 C C . THR A 1 91 ? 1.312 3.040 22.820 1.00 85.31 91 THR A C 1
ATOM 756 O O . THR A 1 91 ? 0.675 3.936 23.363 1.00 85.31 91 THR A O 1
ATOM 759 N N . LEU A 1 92 ? 1.103 2.651 21.562 1.00 88.88 92 LEU A N 1
ATOM 760 C CA . LEU A 1 92 ? 0.089 3.182 20.661 1.00 88.88 92 LEU A CA 1
ATOM 761 C C . LEU A 1 92 ? -0.968 2.105 20.393 1.00 88.88 92 LEU A C 1
ATOM 763 O O . LEU A 1 92 ? -0.732 0.923 20.645 1.00 88.88 92 LEU A O 1
ATOM 767 N N . ASP A 1 93 ? -2.128 2.526 19.899 1.00 92.81 93 ASP A N 1
ATOM 768 C CA . ASP A 1 93 ? -3.282 1.651 19.707 1.00 92.81 93 ASP A CA 1
ATOM 769 C C . ASP A 1 93 ? -3.347 1.054 18.291 1.00 92.81 93 ASP A C 1
ATOM 771 O O . ASP A 1 93 ? -2.435 1.194 17.467 1.00 92.81 93 ASP A O 1
ATOM 775 N N . VAL A 1 94 ? -4.425 0.314 18.025 1.00 94.56 94 VAL A N 1
ATOM 776 C CA . VAL A 1 94 ? -4.630 -0.437 16.778 1.00 94.56 94 VAL A CA 1
ATOM 777 C C . VAL A 1 94 ? -4.702 0.447 15.532 1.00 94.56 94 VAL A C 1
ATOM 779 O O . VAL A 1 94 ? -4.370 -0.020 14.445 1.00 94.56 94 VAL A O 1
ATOM 782 N N . ASP A 1 95 ? -5.049 1.725 15.681 1.00 94.56 95 ASP A N 1
ATOM 783 C CA . ASP A 1 95 ? -5.038 2.711 14.601 1.00 94.56 95 ASP A CA 1
ATOM 784 C C . ASP A 1 95 ? -3.612 2.977 14.104 1.00 94.56 95 ASP A C 1
ATOM 786 O O . ASP A 1 95 ? -3.341 2.928 12.902 1.00 94.56 95 ASP A O 1
ATOM 790 N N . TYR A 1 96 ? -2.664 3.158 15.026 1.00 94.81 96 TYR A N 1
ATOM 791 C CA . TYR A 1 96 ? -1.255 3.296 14.672 1.00 94.81 96 TYR A CA 1
ATOM 792 C C . TYR A 1 96 ? -0.688 1.997 14.098 1.00 94.81 96 TYR A C 1
ATOM 794 O O . TYR A 1 96 ? 0.122 2.037 13.173 1.00 94.81 96 TYR A O 1
ATOM 802 N N . LEU A 1 97 ? -1.119 0.836 14.603 1.00 95.19 97 LEU A N 1
ATOM 803 C CA . LEU A 1 97 ? -0.730 -0.446 14.013 1.00 95.19 97 LEU A CA 1
ATOM 804 C C . LEU A 1 97 ? -1.231 -0.568 12.567 1.00 95.19 97 LEU A C 1
ATOM 806 O O . LEU A 1 97 ? -0.471 -0.999 11.703 1.00 95.19 97 LEU A O 1
ATOM 810 N N . SER A 1 98 ? -2.472 -0.157 12.292 1.00 95.56 98 SER A N 1
ATOM 811 C CA . SER A 1 98 ? -3.028 -0.134 10.936 1.00 95.56 98 SER A CA 1
ATOM 812 C C . SER A 1 98 ? -2.232 0.791 10.021 1.00 95.56 98 SER A C 1
ATOM 814 O O . SER A 1 98 ? -1.896 0.395 8.906 1.00 95.56 98 SER A O 1
ATOM 816 N N . TYR A 1 99 ? -1.875 1.987 10.501 1.00 95.00 99 TYR A N 1
ATOM 817 C CA . TYR A 1 99 ? -0.955 2.879 9.792 1.00 95.00 99 TYR A CA 1
ATOM 818 C C . TYR A 1 99 ? 0.380 2.178 9.502 1.00 95.00 99 TYR A C 1
ATOM 820 O O . TYR A 1 99 ? 0.796 2.135 8.352 1.00 95.00 99 TYR A O 1
ATOM 828 N N . ALA A 1 100 ? 1.025 1.570 10.501 1.00 95.25 100 ALA A N 1
ATOM 829 C CA . ALA A 1 100 ? 2.339 0.952 10.330 1.00 95.25 100 ALA A CA 1
ATOM 830 C C . ALA A 1 100 ? 2.334 -0.204 9.312 1.00 95.25 100 ALA A C 1
ATOM 832 O O . ALA A 1 100 ? 3.344 -0.457 8.655 1.00 95.25 100 ALA A O 1
ATOM 833 N N . LEU A 1 101 ? 1.214 -0.923 9.175 1.00 95.31 101 LEU A N 1
ATOM 834 C CA . LEU A 1 101 ? 1.056 -1.934 8.129 1.00 95.31 101 LEU A CA 1
ATOM 835 C C . LEU A 1 101 ? 0.869 -1.304 6.744 1.00 95.31 101 LEU A C 1
ATOM 837 O O . LEU A 1 101 ? 1.486 -1.783 5.797 1.00 95.31 101 LEU A O 1
ATOM 841 N N . LEU A 1 102 ? 0.064 -0.243 6.625 1.00 94.88 102 LEU A N 1
ATOM 842 C CA . LEU A 1 102 ? -0.112 0.506 5.371 1.00 94.88 102 LEU A CA 1
ATOM 843 C C . LEU A 1 102 ? 1.200 1.135 4.890 1.00 94.88 102 LEU A C 1
ATOM 845 O O . LEU A 1 102 ? 1.548 1.002 3.722 1.00 94.88 102 LEU A O 1
ATOM 849 N N . ASP A 1 103 ? 1.946 1.752 5.799 1.00 94.50 103 ASP A N 1
ATOM 850 C CA . ASP A 1 103 ? 3.277 2.316 5.562 1.00 94.50 103 ASP A CA 1
ATOM 851 C C . ASP A 1 103 ? 4.228 1.247 5.006 1.00 94.50 103 ASP A C 1
ATOM 853 O O . ASP A 1 103 ? 4.781 1.388 3.920 1.00 94.50 103 ASP A O 1
ATOM 857 N N . SER A 1 104 ? 4.262 0.074 5.650 1.00 94.00 104 SER A N 1
ATOM 858 C CA . SER A 1 104 ? 5.048 -1.066 5.170 1.00 94.00 104 SER A CA 1
ATOM 859 C C . SER A 1 104 ? 4.608 -1.596 3.795 1.00 94.00 104 SER A C 1
ATOM 861 O O . SER A 1 104 ? 5.423 -2.227 3.115 1.00 94.00 104 SER A O 1
ATOM 863 N N . VAL A 1 105 ? 3.348 -1.408 3.384 1.00 94.00 105 VAL A N 1
ATOM 864 C CA . VAL A 1 105 ? 2.887 -1.724 2.019 1.00 94.00 105 VAL A CA 1
ATOM 865 C C . VAL A 1 105 ? 3.451 -0.706 1.028 1.00 94.00 105 VAL A C 1
ATOM 867 O O . VAL A 1 105 ? 3.996 -1.107 -0.001 1.00 94.00 105 VAL A O 1
ATOM 870 N N . VAL A 1 106 ? 3.363 0.587 1.343 1.00 93.81 106 VAL A N 1
ATOM 871 C CA . VAL A 1 106 ? 3.858 1.668 0.475 1.00 93.81 106 VAL A CA 1
ATOM 872 C C . VAL A 1 106 ? 5.380 1.616 0.330 1.00 93.81 106 VAL A C 1
ATOM 874 O O . VAL A 1 106 ? 5.876 1.679 -0.793 1.00 93.81 106 VAL A O 1
ATOM 877 N N . ASP A 1 107 ? 6.124 1.357 1.405 1.00 93.06 107 ASP A N 1
ATOM 878 C CA . ASP A 1 107 ? 7.580 1.139 1.358 1.00 93.06 107 ASP A CA 1
ATOM 879 C C . ASP A 1 107 ? 7.969 0.026 0.377 1.00 93.06 107 ASP A C 1
ATOM 881 O O . ASP A 1 107 ? 8.951 0.112 -0.364 1.00 93.06 107 ASP A O 1
ATOM 885 N N . ARG A 1 108 ? 7.176 -1.050 0.333 1.00 92.31 108 ARG A N 1
ATOM 886 C CA . ARG A 1 108 ? 7.413 -2.154 -0.605 1.00 92.31 108 ARG A CA 1
ATOM 887 C C . ARG A 1 108 ? 7.152 -1.757 -2.043 1.00 92.31 108 ARG A C 1
ATOM 889 O O . ARG A 1 108 ? 7.826 -2.285 -2.926 1.00 92.31 108 ARG A O 1
ATOM 896 N N . TYR A 1 109 ? 6.217 -0.845 -2.287 1.00 93.56 109 TYR A N 1
ATOM 897 C CA . TYR A 1 109 ? 6.034 -0.300 -3.623 1.00 93.56 109 TYR A CA 1
ATOM 898 C C . TYR A 1 109 ? 7.293 0.441 -4.060 1.00 93.56 109 TYR A C 1
ATOM 900 O O . TYR A 1 109 ? 7.759 0.183 -5.164 1.00 93.56 109 TYR A O 1
ATOM 908 N N . PHE A 1 110 ? 7.897 1.269 -3.203 1.00 94.50 110 PHE A N 1
ATOM 909 C CA . PHE A 1 110 ? 9.147 1.963 -3.539 1.00 94.50 110 PHE A CA 1
ATOM 910 C C . PHE A 1 110 ? 10.293 1.006 -3.877 1.00 94.50 110 PHE A C 1
ATOM 912 O O . PHE A 1 110 ? 11.013 1.253 -4.838 1.00 94.50 110 PHE A O 1
ATOM 919 N N . ASN A 1 111 ? 10.417 -0.127 -3.179 1.00 94.25 111 ASN A N 1
ATOM 920 C CA . ASN A 1 111 ? 11.400 -1.151 -3.559 1.00 94.25 111 ASN A CA 1
ATOM 921 C C . ASN A 1 111 ? 11.165 -1.670 -4.988 1.00 94.25 111 ASN A C 1
ATOM 923 O O . ASN A 1 111 ? 12.103 -1.761 -5.773 1.00 94.25 111 ASN A O 1
ATOM 927 N N . VAL A 1 112 ? 9.908 -1.959 -5.342 1.00 95.25 112 VAL A N 1
ATOM 928 C CA . VAL A 1 112 ? 9.537 -2.395 -6.699 1.00 95.25 112 VAL A CA 1
ATOM 929 C C . VAL A 1 112 ? 9.773 -1.290 -7.730 1.00 95.25 112 VAL A C 1
ATOM 931 O O . VAL A 1 112 ? 10.238 -1.573 -8.828 1.00 95.25 112 VAL A O 1
ATOM 934 N N . LEU A 1 113 ? 9.467 -0.038 -7.396 1.00 95.94 113 LEU A N 1
ATOM 935 C CA . LEU A 1 113 ? 9.685 1.107 -8.276 1.00 95.94 113 LEU A CA 1
ATOM 936 C C . LEU A 1 113 ? 11.168 1.332 -8.563 1.00 95.94 113 LEU A C 1
ATOM 938 O O . LEU A 1 113 ? 11.510 1.589 -9.711 1.00 95.94 113 LEU A O 1
ATOM 942 N N . ASN A 1 114 ? 12.030 1.186 -7.556 1.00 95.94 114 ASN A N 1
ATOM 943 C CA . ASN A 1 114 ? 13.477 1.271 -7.733 1.00 95.94 114 ASN A CA 1
ATOM 944 C C . ASN A 1 114 ? 13.974 0.183 -8.689 1.00 95.94 114 ASN A C 1
ATOM 946 O O . ASN A 1 114 ? 14.664 0.499 -9.650 1.00 95.94 114 ASN A O 1
ATOM 950 N N . ASP A 1 115 ? 13.553 -1.073 -8.497 1.00 95.81 115 ASP A N 1
ATOM 951 C CA . ASP A 1 115 ? 13.932 -2.167 -9.401 1.00 95.81 115 ASP A CA 1
ATOM 952 C C . ASP A 1 115 ? 13.431 -1.945 -10.845 1.00 95.81 115 ASP A C 1
ATOM 954 O O . ASP A 1 115 ? 14.097 -2.322 -11.810 1.00 95.81 115 ASP A O 1
ATOM 958 N N . VAL A 1 116 ? 12.243 -1.352 -11.006 1.00 95.06 116 VAL A N 1
ATOM 959 C CA . VAL A 1 116 ? 11.681 -0.985 -12.317 1.00 95.06 116 VAL A CA 1
ATOM 960 C C . VAL A 1 116 ? 12.443 0.187 -12.940 1.00 95.06 116 VAL A C 1
ATOM 962 O O . VAL A 1 116 ? 12.647 0.190 -14.152 1.00 95.06 116 VAL A O 1
ATOM 965 N N . GLY A 1 117 ? 12.870 1.158 -12.132 1.00 94.94 117 GLY A N 1
ATOM 966 C CA . GLY A 1 117 ? 13.710 2.278 -12.552 1.00 94.94 117 GLY A CA 1
ATOM 967 C C . GLY A 1 117 ? 15.070 1.805 -13.059 1.00 94.94 117 GLY A C 1
ATOM 968 O O . GLY A 1 117 ? 15.415 2.108 -14.196 1.00 94.94 117 GLY A O 1
ATOM 969 N N . GLU A 1 118 ? 15.770 0.971 -12.283 1.00 94.94 118 GLU A N 1
ATOM 970 C CA . GLU A 1 118 ? 17.036 0.338 -12.691 1.00 94.94 118 GLU A CA 1
ATOM 971 C C . GLU A 1 118 ? 16.881 -0.397 -14.032 1.00 94.94 118 GLU A C 1
ATOM 973 O O . GLU A 1 118 ? 17.641 -0.168 -14.970 1.00 94.94 118 GLU A O 1
ATOM 978 N N . ALA A 1 119 ? 15.842 -1.228 -14.166 1.00 93.38 119 ALA A N 1
ATOM 979 C CA . ALA A 1 119 ? 15.584 -1.965 -15.403 1.00 93.38 119 ALA A CA 1
ATOM 980 C C . ALA A 1 119 ? 15.247 -1.051 -16.597 1.00 93.38 119 ALA A C 1
ATOM 982 O O . ALA A 1 119 ? 15.509 -1.415 -17.744 1.00 93.38 119 ALA A O 1
ATOM 983 N N . SER A 1 120 ? 14.644 0.114 -16.347 1.00 93.31 120 SER A N 1
ATOM 984 C CA . SER A 1 120 ? 14.366 1.119 -17.376 1.00 93.31 120 SER A CA 1
ATOM 985 C C . SER A 1 120 ? 15.646 1.798 -17.858 1.00 93.31 120 SER A C 1
ATOM 987 O O . SER A 1 120 ? 15.825 1.941 -19.064 1.00 93.31 120 SER A O 1
ATOM 989 N N . GLU A 1 121 ? 16.530 2.190 -16.939 1.00 92.38 121 GLU A N 1
ATOM 990 C CA . GLU A 1 121 ? 17.820 2.819 -17.254 1.00 92.38 121 GLU A CA 1
ATOM 991 C C . GLU A 1 121 ? 18.725 1.861 -18.043 1.00 92.38 121 GLU A C 1
ATOM 993 O O . GLU A 1 121 ? 19.249 2.222 -19.097 1.00 92.38 121 GLU A O 1
ATOM 998 N N . GLU A 1 122 ? 18.837 0.604 -17.601 1.00 90.94 122 GLU A N 1
ATOM 999 C CA . GLU A 1 122 ? 19.603 -0.431 -18.311 1.00 90.94 122 GLU A CA 1
ATOM 1000 C C . GLU A 1 122 ? 19.088 -0.643 -19.743 1.00 90.94 122 GLU A C 1
ATOM 1002 O O . GLU A 1 122 ? 19.868 -0.784 -20.689 1.00 90.94 122 GLU A O 1
ATOM 1007 N N . LEU A 1 123 ? 17.765 -0.650 -19.928 1.00 89.75 123 LEU A N 1
ATOM 1008 C CA . LEU A 1 123 ? 17.153 -0.821 -21.242 1.00 89.75 123 LEU A CA 1
ATOM 1009 C C . LEU A 1 123 ? 17.424 0.377 -22.163 1.00 89.75 123 LEU A C 1
ATOM 1011 O O . LEU A 1 123 ? 17.680 0.183 -23.354 1.00 89.75 123 LEU A O 1
ATOM 1015 N N . GLU A 1 124 ? 17.402 1.596 -21.626 1.00 87.88 124 GLU A N 1
ATOM 1016 C CA . GLU A 1 124 ? 17.716 2.822 -22.364 1.00 87.88 124 GLU A CA 1
ATOM 1017 C C . GLU A 1 124 ? 19.154 2.795 -22.911 1.00 87.88 124 GLU A C 1
ATOM 1019 O O . GLU A 1 124 ? 19.373 3.041 -24.103 1.00 87.88 124 GLU A O 1
ATOM 1024 N N . GLU A 1 125 ? 20.134 2.386 -22.097 1.00 87.38 125 GLU A N 1
ATOM 1025 C CA . GLU A 1 125 ? 21.532 2.250 -22.532 1.00 87.38 125 GLU A CA 1
ATOM 1026 C C . GLU A 1 125 ? 21.698 1.241 -23.682 1.00 87.38 125 GLU A C 1
ATOM 1028 O O . GLU A 1 125 ? 22.438 1.481 -24.648 1.00 87.38 125 GLU A O 1
ATOM 1033 N N . VAL A 1 126 ? 20.990 0.108 -23.626 1.00 86.44 126 VAL A N 1
ATOM 1034 C CA . VAL A 1 126 ? 21.045 -0.921 -24.679 1.00 86.44 126 VAL A CA 1
ATOM 1035 C C . VAL A 1 126 ? 20.426 -0.407 -25.983 1.00 86.44 126 VAL A C 1
ATOM 1037 O O . VAL A 1 126 ? 21.002 -0.608 -27.060 1.00 86.44 126 VAL A O 1
ATOM 1040 N N . LEU A 1 127 ? 19.301 0.307 -25.906 1.00 85.00 127 LEU A N 1
ATOM 1041 C CA . LEU A 1 127 ? 18.617 0.874 -27.074 1.00 85.00 127 LEU A CA 1
ATOM 1042 C C . LEU A 1 127 ? 19.477 1.902 -27.819 1.00 85.00 127 LEU A C 1
ATOM 1044 O O . LEU A 1 127 ? 19.444 1.940 -29.052 1.00 85.00 127 LEU A O 1
ATOM 1048 N N . LEU A 1 128 ? 20.295 2.680 -27.101 1.00 82.06 128 LEU A N 1
ATOM 1049 C CA . LEU A 1 128 ? 21.231 3.641 -27.697 1.00 82.06 128 LEU A CA 1
ATOM 1050 C C . LEU A 1 128 ? 22.370 2.972 -28.480 1.00 82.06 128 LEU A C 1
ATOM 1052 O O . LEU A 1 128 ? 22.937 3.585 -29.388 1.00 82.06 128 LEU A O 1
ATOM 1056 N N . THR A 1 129 ? 22.724 1.725 -28.152 1.00 81.25 129 THR A N 1
ATOM 1057 C CA . THR A 1 129 ? 23.858 1.032 -28.780 1.00 81.25 129 THR A CA 1
ATOM 1058 C C . THR A 1 129 ? 23.438 0.136 -29.945 1.00 81.25 129 THR A C 1
ATOM 1060 O O . THR A 1 129 ? 23.990 0.283 -31.041 1.00 81.25 129 THR A O 1
ATOM 1063 N N . LYS A 1 130 ? 22.481 -0.787 -29.749 1.00 72.94 130 LYS A N 1
ATOM 1064 C CA . LYS A 1 130 ? 21.946 -1.680 -30.799 1.00 72.94 130 LYS A CA 1
ATOM 1065 C C . LYS A 1 130 ? 20.517 -2.146 -30.473 1.00 72.94 130 LYS A C 1
ATOM 1067 O O . LYS A 1 130 ? 20.365 -3.162 -29.797 1.00 72.94 130 LYS A O 1
ATOM 1072 N N . PRO A 1 131 ? 19.474 -1.502 -31.019 1.00 73.62 131 PRO A N 1
ATOM 1073 C CA . PRO A 1 131 ? 18.104 -1.956 -30.815 1.00 73.62 131 PRO A CA 1
ATOM 1074 C C . PRO A 1 131 ? 17.852 -3.288 -31.540 1.00 73.62 131 PRO A C 1
ATOM 1076 O O . PRO A 1 131 ? 18.171 -3.435 -32.725 1.00 73.62 131 PRO A O 1
ATOM 1079 N N . SER A 1 132 ? 17.255 -4.258 -30.848 1.00 79.50 132 SER A N 1
ATOM 1080 C CA . SER A 1 132 ? 16.786 -5.521 -31.418 1.00 79.50 132 SER A CA 1
ATOM 1081 C C . SER A 1 132 ? 15.353 -5.843 -30.955 1.00 79.50 132 SER A C 1
ATOM 1083 O O . SER A 1 132 ? 14.710 -5.086 -30.225 1.00 79.50 132 SER A O 1
ATOM 1085 N N . ASN A 1 133 ? 14.794 -6.958 -31.437 1.00 80.56 133 ASN A N 1
ATOM 1086 C CA . ASN A 1 13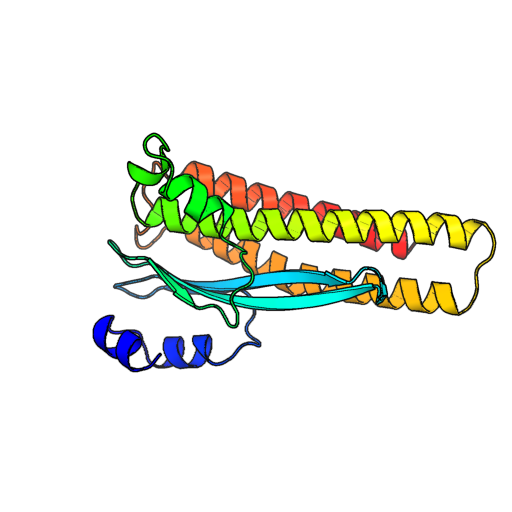3 ? 13.423 -7.352 -31.098 1.00 80.56 133 ASN A CA 1
ATOM 1087 C C . ASN A 1 133 ? 13.259 -7.767 -29.624 1.00 80.56 133 ASN A C 1
ATOM 1089 O O . ASN A 1 133 ? 12.136 -7.718 -29.122 1.00 80.56 133 ASN A O 1
ATOM 1093 N N . SER A 1 134 ? 14.333 -8.177 -28.932 1.00 83.75 134 SER A N 1
ATOM 1094 C CA . SER A 1 134 ? 14.275 -8.472 -27.493 1.00 83.75 134 SER A CA 1
ATOM 1095 C C . SER A 1 134 ? 14.014 -7.216 -26.674 1.00 83.75 134 SER A C 1
ATOM 1097 O O . SER A 1 134 ? 13.167 -7.243 -25.788 1.00 83.75 134 SER A O 1
ATOM 1099 N N . GLU A 1 135 ? 14.649 -6.097 -27.017 1.00 85.75 135 GLU A N 1
ATOM 1100 C CA . GLU A 1 135 ? 14.507 -4.849 -26.266 1.00 85.75 135 GLU A CA 1
ATOM 1101 C C . GLU A 1 135 ? 13.097 -4.271 -26.430 1.00 85.75 135 GLU A C 1
ATOM 1103 O O . GLU A 1 135 ? 12.504 -3.812 -25.459 1.00 85.75 135 GLU A O 1
ATOM 1108 N N . LEU A 1 136 ? 12.490 -4.387 -27.620 1.00 85.56 136 LEU A N 1
ATOM 1109 C CA . LEU A 1 136 ? 11.077 -4.029 -27.813 1.00 85.56 136 LEU A CA 1
ATOM 1110 C C . LEU A 1 136 ? 10.146 -4.830 -26.891 1.00 85.56 136 LEU A C 1
ATOM 1112 O O . LEU A 1 136 ? 9.179 -4.282 -26.358 1.00 85.56 136 LEU A O 1
ATOM 1116 N N . HIS A 1 137 ? 10.424 -6.121 -26.686 1.00 89.38 137 HIS A N 1
ATOM 1117 C CA . HIS A 1 137 ? 9.656 -6.939 -25.749 1.00 89.38 137 HIS A CA 1
ATOM 1118 C C . HIS A 1 137 ? 9.821 -6.444 -24.306 1.00 89.38 137 HIS A C 1
ATOM 1120 O O . HIS A 1 137 ? 8.820 -6.287 -23.606 1.00 89.38 137 HIS A O 1
ATOM 1126 N N . SER A 1 138 ? 11.047 -6.113 -23.899 1.00 90.50 138 SER A N 1
ATOM 1127 C CA . SER A 1 138 ? 11.354 -5.534 -22.587 1.00 90.50 138 SER A CA 1
ATOM 1128 C C . SER A 1 138 ? 10.638 -4.199 -22.346 1.00 90.50 138 SER A C 1
ATOM 1130 O O . SER A 1 138 ? 10.055 -4.009 -21.278 1.00 90.50 138 SER A O 1
ATOM 1132 N N . ILE A 1 139 ? 10.560 -3.312 -23.351 1.00 90.25 139 ILE A N 1
ATOM 1133 C CA . ILE A 1 139 ? 9.772 -2.064 -23.262 1.00 90.25 139 ILE A CA 1
ATOM 1134 C C . ILE A 1 139 ? 8.301 -2.389 -22.981 1.00 90.25 139 ILE A C 1
ATOM 1136 O O . ILE A 1 139 ? 7.670 -1.793 -22.104 1.00 90.25 139 ILE A O 1
ATOM 1140 N N . HIS A 1 140 ? 7.730 -3.348 -23.716 1.00 90.62 140 HIS A N 1
ATOM 1141 C CA . HIS A 1 140 ? 6.342 -3.761 -23.511 1.00 90.62 140 HIS A CA 1
ATOM 1142 C C . HIS A 1 140 ? 6.104 -4.345 -22.112 1.00 90.62 140 HIS A C 1
ATOM 1144 O O . HIS A 1 140 ? 5.065 -4.054 -21.511 1.00 90.62 140 HIS A O 1
ATOM 1150 N N . GLN A 1 141 ? 7.049 -5.127 -21.588 1.00 93.88 141 GLN A N 1
ATOM 1151 C CA . GLN A 1 141 ? 6.987 -5.695 -20.241 1.00 93.88 141 GLN A CA 1
ATOM 1152 C C . GLN A 1 141 ? 7.020 -4.604 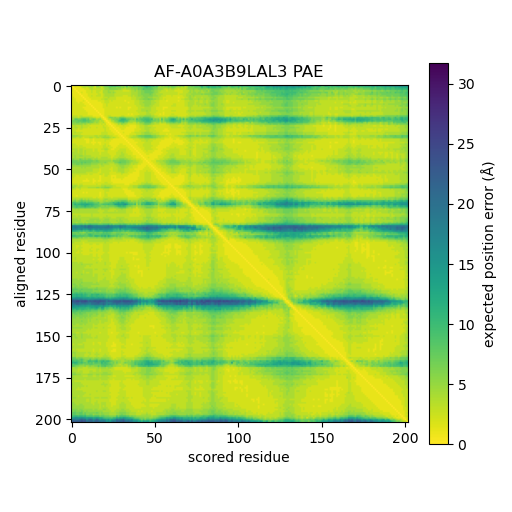-19.164 1.00 93.88 141 GLN A C 1
ATOM 1154 O O . GLN A 1 141 ? 6.104 -4.545 -18.341 1.00 93.88 141 GLN A O 1
ATOM 1159 N N . LEU A 1 142 ? 7.980 -3.676 -19.222 1.00 93.38 142 LEU A N 1
ATOM 1160 C CA . LEU A 1 142 ? 8.053 -2.557 -18.275 1.00 93.38 142 LEU A CA 1
ATOM 1161 C C . LEU A 1 142 ? 6.816 -1.663 -18.348 1.00 93.38 142 LEU A C 1
ATOM 1163 O O . LEU A 1 142 ? 6.243 -1.306 -17.321 1.00 93.38 142 LEU A O 1
ATOM 1167 N N . LYS A 1 143 ? 6.310 -1.377 -19.552 1.00 92.25 143 LYS A N 1
ATOM 1168 C CA . LYS A 1 143 ? 5.062 -0.621 -19.717 1.00 92.25 143 LYS A CA 1
ATOM 1169 C C . LYS A 1 143 ? 3.874 -1.322 -19.061 1.00 92.25 143 LYS A C 1
ATOM 1171 O O . LYS A 1 143 ? 3.031 -0.660 -18.453 1.00 92.25 143 LYS A O 1
ATOM 1176 N N . HIS A 1 144 ? 3.789 -2.646 -19.186 1.00 93.88 144 HIS A N 1
ATOM 1177 C CA . HIS A 1 144 ? 2.758 -3.433 -18.517 1.00 93.88 144 HIS A CA 1
ATOM 1178 C C . HIS A 1 144 ? 2.899 -3.346 -16.992 1.00 93.88 144 HIS A C 1
ATOM 1180 O O . HIS A 1 144 ? 1.913 -3.070 -16.308 1.00 93.88 144 HIS A O 1
ATOM 1186 N N . VAL A 1 145 ? 4.117 -3.495 -16.463 1.00 95.25 145 VAL A N 1
ATOM 1187 C CA . VAL A 1 145 ? 4.413 -3.325 -15.032 1.00 95.25 145 VAL A CA 1
ATOM 1188 C C . VAL A 1 145 ? 3.970 -1.949 -14.532 1.00 95.25 145 VAL A C 1
ATOM 1190 O O . VAL A 1 145 ? 3.245 -1.870 -13.539 1.00 95.25 145 VAL A O 1
ATOM 1193 N N . SER A 1 146 ? 4.298 -0.870 -15.246 1.00 93.94 146 SER A N 1
ATOM 1194 C CA . SER A 1 146 ? 3.901 0.484 -14.845 1.00 93.94 146 SER A CA 1
ATOM 1195 C C . SER A 1 146 ? 2.384 0.680 -14.838 1.00 93.94 146 SER A C 1
ATOM 1197 O O . SER A 1 146 ? 1.845 1.392 -13.990 1.00 93.94 146 SER A O 1
ATOM 1199 N N . ILE A 1 147 ? 1.657 0.036 -15.755 1.00 93.62 147 ILE A N 1
ATOM 1200 C CA . ILE A 1 147 ? 0.188 0.063 -15.758 1.00 93.62 147 ILE A CA 1
ATOM 1201 C C . ILE A 1 147 ? -0.376 -0.656 -14.528 1.00 93.62 147 ILE A C 1
ATOM 1203 O O . ILE A 1 147 ? -1.305 -0.132 -13.909 1.00 93.62 147 ILE A O 1
ATOM 1207 N N . GLU A 1 148 ? 0.173 -1.817 -14.173 1.00 93.56 148 GLU A N 1
ATOM 1208 C CA . GLU A 1 148 ? -0.264 -2.607 -13.016 1.00 93.56 148 GLU A CA 1
ATOM 1209 C C . GLU A 1 148 ? -0.008 -1.877 -11.693 1.00 93.56 148 GLU A C 1
ATOM 1211 O O . GLU A 1 148 ? -0.925 -1.748 -10.879 1.00 93.56 148 GLU A O 1
ATOM 1216 N N . LEU A 1 149 ? 1.181 -1.292 -11.514 1.00 94.88 149 LEU A N 1
ATOM 1217 C CA . LEU A 1 149 ? 1.493 -0.471 -10.339 1.00 94.88 149 LEU A CA 1
ATOM 1218 C C . LEU A 1 149 ? 0.546 0.729 -10.241 1.00 94.88 149 LEU A C 1
ATOM 1220 O O . LEU A 1 149 ? -0.081 0.946 -9.203 1.00 94.88 149 LEU A O 1
ATOM 1224 N N . ARG A 1 150 ? 0.346 1.466 -11.342 1.00 93.62 150 ARG A N 1
ATOM 1225 C CA . ARG A 1 150 ? -0.568 2.619 -11.369 1.00 93.62 150 ARG A CA 1
ATOM 1226 C C . ARG A 1 150 ? -2.001 2.232 -10.998 1.00 93.62 150 ARG A C 1
ATOM 1228 O O . ARG A 1 150 ? -2.664 2.971 -10.274 1.00 93.62 150 ARG A O 1
ATOM 1235 N N . ARG A 1 151 ? -2.490 1.081 -11.476 1.00 92.31 151 ARG A N 1
ATOM 1236 C CA . ARG A 1 151 ? -3.840 0.568 -11.168 1.00 92.31 151 ARG A CA 1
ATOM 1237 C C . ARG A 1 151 ? -4.054 0.285 -9.682 1.00 92.31 151 ARG A C 1
ATOM 1239 O O . ARG A 1 151 ? -5.207 0.286 -9.259 1.00 92.31 151 ARG A O 1
ATOM 1246 N N . ALA A 1 152 ? -2.990 0.059 -8.915 1.00 92.81 152 ALA A N 1
ATOM 1247 C CA . ALA A 1 152 ? -3.063 -0.175 -7.478 1.00 92.81 152 ALA A CA 1
ATOM 1248 C C . ALA A 1 152 ? -2.744 1.071 -6.642 1.00 92.81 152 ALA A C 1
ATOM 1250 O O . ALA A 1 152 ? -3.452 1.343 -5.675 1.00 92.81 152 ALA A O 1
ATOM 1251 N N . VAL A 1 153 ? -1.729 1.861 -7.004 1.00 94.31 153 VAL A N 1
ATOM 1252 C CA . VAL A 1 153 ? -1.340 3.026 -6.188 1.00 94.31 153 VAL A CA 1
ATOM 1253 C C . VAL A 1 153 ? -2.369 4.150 -6.267 1.00 94.31 153 VAL A C 1
ATOM 1255 O O . VAL A 1 153 ? -2.635 4.800 -5.261 1.00 94.31 153 VAL A O 1
ATOM 1258 N N . TRP A 1 154 ? -3.015 4.347 -7.420 1.00 95.06 154 TRP A N 1
ATOM 1259 C CA . TRP A 1 154 ? -4.010 5.414 -7.558 1.00 95.06 154 TRP A CA 1
ATOM 1260 C C . TRP A 1 154 ? -5.227 5.212 -6.644 1.00 95.06 154 TRP A C 1
ATOM 1262 O O . TRP A 1 154 ? -5.565 6.140 -5.914 1.00 95.06 154 TRP A O 1
ATOM 1272 N N . PRO A 1 155 ? -5.867 4.023 -6.602 1.00 95.50 155 PRO A N 1
ATOM 1273 C CA . PRO A 1 155 ? -6.915 3.766 -5.616 1.00 95.50 155 PRO A CA 1
ATOM 1274 C C . PRO A 1 155 ? -6.400 3.798 -4.174 1.00 95.50 155 PRO A C 1
ATOM 1276 O O . PRO A 1 155 ? -7.093 4.313 -3.304 1.00 95.50 155 PRO A O 1
ATOM 1279 N N . LEU A 1 156 ? -5.177 3.314 -3.911 1.00 95.19 156 LEU A N 1
ATOM 1280 C CA . LEU A 1 156 ? -4.589 3.365 -2.568 1.00 95.19 156 LEU A CA 1
ATOM 1281 C C . LEU A 1 156 ? -4.441 4.805 -2.055 1.00 95.19 156 LEU A C 1
ATOM 1283 O O . LEU A 1 156 ? -4.715 5.064 -0.886 1.00 95.19 156 LEU A O 1
ATOM 1287 N N . ARG A 1 157 ? -4.069 5.751 -2.923 1.00 95.50 157 ARG A N 1
ATOM 1288 C CA . ARG A 1 157 ? -4.033 7.179 -2.586 1.00 95.50 157 ARG A CA 1
ATOM 1289 C C . ARG A 1 157 ? -5.399 7.674 -2.113 1.00 95.50 157 ARG A C 1
ATOM 1291 O O . ARG A 1 157 ? -5.482 8.354 -1.095 1.00 95.50 157 ARG A O 1
ATOM 1298 N N . GLU A 1 158 ? -6.469 7.314 -2.820 1.00 94.94 158 GLU A N 1
ATOM 1299 C CA . GLU A 1 158 ? -7.835 7.696 -2.435 1.00 94.94 158 GLU A CA 1
ATOM 1300 C C . GLU A 1 158 ? -8.264 7.033 -1.118 1.00 94.94 158 GLU A C 1
ATOM 1302 O O . GLU A 1 158 ? -8.888 7.683 -0.281 1.00 94.94 158 GLU A O 1
ATOM 1307 N N . VAL A 1 159 ? -7.860 5.779 -0.886 1.00 94.81 159 VAL A N 1
ATOM 1308 C CA . VAL A 1 159 ? -8.054 5.088 0.399 1.00 94.81 159 VAL A CA 1
ATOM 1309 C C . VAL A 1 159 ? -7.382 5.854 1.538 1.00 94.81 159 VAL A C 1
ATOM 1311 O O . VAL A 1 159 ? -8.033 6.170 2.529 1.00 94.81 159 VAL A O 1
ATOM 1314 N N . ILE A 1 160 ? -6.101 6.208 1.403 1.00 94.38 160 ILE A N 1
ATOM 1315 C CA . ILE A 1 160 ? -5.369 6.944 2.448 1.00 94.38 160 ILE A CA 1
ATOM 1316 C C . ILE A 1 160 ? -5.949 8.351 2.640 1.00 94.38 160 ILE A C 1
ATOM 1318 O O . ILE A 1 160 ? -6.024 8.849 3.766 1.00 94.38 160 ILE A O 1
ATOM 1322 N N . ASN A 1 161 ? -6.407 8.988 1.561 1.00 93.81 161 ASN A N 1
ATOM 1323 C CA . ASN A 1 161 ? -7.087 10.275 1.632 1.00 93.81 161 ASN A CA 1
ATOM 1324 C C . ASN A 1 161 ? -8.391 10.175 2.438 1.00 93.81 161 ASN A C 1
ATOM 1326 O O . ASN A 1 161 ? -8.616 10.984 3.336 1.00 93.81 161 ASN A O 1
ATOM 1330 N N . SER A 1 162 ? -9.220 9.160 2.183 1.00 92.50 162 SER A N 1
ATOM 1331 C CA . SER A 1 162 ? -10.438 8.885 2.961 1.00 92.50 162 SER A CA 1
ATOM 1332 C C . SER A 1 162 ? -10.115 8.644 4.443 1.00 92.50 162 SER A C 1
ATOM 1334 O O . SER A 1 162 ? -10.689 9.304 5.312 1.00 92.50 162 SER A O 1
ATOM 1336 N N . LEU A 1 163 ? -9.096 7.833 4.748 1.00 92.31 163 LEU A N 1
ATOM 1337 C CA . LEU A 1 163 ? -8.614 7.641 6.123 1.00 92.31 163 LEU A CA 1
ATOM 1338 C C . LEU A 1 163 ? -8.172 8.946 6.793 1.00 92.31 163 LEU A C 1
ATOM 1340 O O . LEU A 1 163 ? -8.388 9.139 7.987 1.00 92.31 163 LEU A O 1
ATOM 1344 N N . SER A 1 164 ? -7.577 9.856 6.023 1.00 87.62 164 SER A N 1
ATOM 1345 C CA . SER A 1 164 ? -7.127 11.164 6.505 1.00 87.62 164 SER A CA 1
ATOM 1346 C C . SER A 1 164 ? -8.276 12.139 6.794 1.00 87.62 164 SER A C 1
ATOM 1348 O O . SER A 1 164 ? -8.069 13.113 7.519 1.00 87.62 164 SER A O 1
ATOM 1350 N N . HIS A 1 165 ? -9.483 11.890 6.275 1.00 87.75 165 HIS A N 1
ATOM 1351 C CA . HIS A 1 165 ? -10.693 12.626 6.664 1.00 87.75 165 HIS A CA 1
ATOM 1352 C C . HIS A 1 165 ? -11.301 12.067 7.957 1.00 87.75 165 HIS A C 1
ATOM 1354 O O . HIS A 1 165 ? -11.816 12.840 8.764 1.00 87.75 165 HIS A O 1
ATOM 1360 N N . ASN A 1 166 ? -11.163 10.754 8.189 1.00 86.44 166 ASN A N 1
ATOM 1361 C CA . ASN A 1 166 ? -11.502 10.079 9.445 1.00 86.44 166 ASN A CA 1
ATOM 1362 C C . ASN A 1 166 ? -12.944 10.347 9.931 1.00 86.44 166 ASN A C 1
ATOM 1364 O O . ASN A 1 166 ? -13.166 10.621 11.111 1.00 86.44 166 ASN A O 1
ATOM 1368 N N . GLU A 1 167 ? -13.934 10.267 9.036 1.00 82.31 167 GLU A N 1
ATOM 1369 C CA . GLU A 1 167 ? -15.331 10.636 9.330 1.00 82.31 167 GLU A CA 1
ATOM 1370 C C . GLU A 1 167 ? -15.932 9.848 10.507 1.00 82.31 167 GLU A C 1
ATOM 1372 O O . GLU A 1 167 ? -16.656 10.403 11.335 1.00 82.31 167 GLU A O 1
ATOM 1377 N N . LYS A 1 168 ? -15.586 8.561 10.617 1.00 85.00 168 LYS A N 1
ATOM 1378 C CA . LYS A 1 168 ? -16.043 7.654 11.683 1.00 85.00 168 LYS A CA 1
ATOM 1379 C C . LYS A 1 168 ? -15.154 7.649 12.937 1.00 85.00 168 LYS A C 1
ATOM 1381 O O . LYS A 1 168 ? -15.501 7.004 13.922 1.00 85.00 168 LYS A O 1
ATOM 1386 N N . GLY A 1 169 ? -14.023 8.359 12.936 1.00 90.06 169 GLY A N 1
ATOM 1387 C CA . GLY A 1 169 ? -13.175 8.517 14.124 1.00 90.06 169 GLY A CA 1
ATOM 1388 C C . GLY A 1 169 ? -12.349 7.288 14.531 1.00 90.06 169 GLY A C 1
ATOM 1389 O O . GLY A 1 169 ? -11.989 7.170 15.702 1.00 90.06 169 GLY A O 1
ATOM 1390 N N . PHE A 1 170 ? -12.036 6.376 13.604 1.00 92.25 170 PHE A N 1
ATOM 1391 C CA . PHE A 1 170 ? -11.189 5.204 13.883 1.00 92.25 170 PHE A CA 1
ATOM 1392 C C . PHE A 1 170 ? -9.716 5.558 14.113 1.00 92.25 170 PHE A C 1
ATOM 1394 O O . PHE A 1 170 ? -9.013 4.819 14.799 1.00 92.25 170 PHE A O 1
ATOM 1401 N N . PHE A 1 171 ? -9.247 6.685 13.575 1.00 93.25 171 PHE A N 1
ATOM 1402 C CA . PHE A 1 171 ? -7.876 7.155 13.757 1.00 93.25 171 PHE A CA 1
ATOM 1403 C C . PHE A 1 171 ? -7.801 8.269 14.795 1.00 93.25 171 PHE A C 1
ATOM 1405 O O . PHE A 1 171 ? -8.592 9.214 14.797 1.00 93.25 171 PHE A O 1
ATOM 1412 N N . LYS A 1 172 ? -6.821 8.194 15.694 1.00 92.88 172 LYS A N 1
ATOM 1413 C CA . LYS A 1 172 ? -6.608 9.246 16.691 1.00 92.88 172 LYS A CA 1
ATOM 1414 C C . LYS A 1 172 ? -5.932 10.460 16.052 1.00 92.88 172 LYS A C 1
ATOM 1416 O O . LYS A 1 172 ? -5.115 10.292 15.146 1.00 92.88 172 LYS A O 1
ATOM 1421 N N . PRO A 1 173 ? -6.146 11.685 16.575 1.00 91.62 173 PRO A N 1
ATOM 1422 C CA . PRO A 1 173 ? -5.458 12.887 16.092 1.00 91.62 173 PRO A CA 1
ATOM 1423 C C . PRO A 1 173 ? -3.928 12.765 16.066 1.00 91.62 173 PRO A C 1
ATOM 1425 O O . PRO A 1 173 ? -3.274 13.369 15.224 1.00 91.62 173 PRO A O 1
ATOM 1428 N N . THR A 1 174 ? -3.355 11.960 16.964 1.00 92.12 174 THR A N 1
ATOM 1429 C CA . THR A 1 174 ? -1.918 11.658 17.020 1.00 92.12 174 THR A CA 1
ATOM 1430 C C . THR A 1 174 ? -1.426 10.802 15.856 1.00 92.12 174 THR A C 1
ATOM 1432 O O . THR A 1 174 ? -0.246 10.865 15.530 1.00 92.12 174 THR A O 1
ATOM 1435 N N . THR A 1 175 ? -2.306 10.013 15.241 1.00 93.75 175 THR A N 1
ATOM 1436 C CA . THR A 1 175 ? -2.001 9.104 14.126 1.00 93.75 175 THR A CA 1
ATOM 1437 C C . THR A 1 175 ? -2.176 9.801 12.770 1.00 93.75 175 THR A C 1
ATOM 1439 O O . THR A 1 175 ? -1.525 9.437 11.796 1.00 93.75 175 THR A O 1
ATOM 1442 N N . MET A 1 176 ? -2.976 10.872 12.710 1.00 93.31 176 MET A N 1
ATOM 1443 C CA . MET A 1 176 ? -3.260 11.618 11.474 1.00 93.31 176 MET A CA 1
ATOM 1444 C C . MET A 1 176 ? -2.023 12.162 10.734 1.00 93.31 176 MET A C 1
ATOM 1446 O O . MET A 1 176 ? -2.005 12.076 9.507 1.00 93.31 176 MET A O 1
ATOM 1450 N N . PRO A 1 177 ? -0.983 12.712 11.402 1.00 94.25 177 PRO A N 1
ATOM 1451 C CA . PRO A 1 177 ? 0.216 13.177 10.702 1.00 94.25 177 PRO A CA 1
ATOM 1452 C C . PRO A 1 177 ? 0.931 12.053 9.951 1.00 94.25 177 PRO A C 1
ATOM 1454 O O . PRO A 1 177 ? 1.451 12.284 8.868 1.00 94.25 177 PRO A O 1
ATOM 1457 N N . TYR A 1 178 ? 0.904 10.839 10.502 1.00 94.69 178 TYR A N 1
ATOM 1458 C CA . TYR A 1 178 ? 1.518 9.670 9.888 1.00 94.69 178 TYR A CA 1
ATOM 1459 C C . TYR A 1 178 ? 0.745 9.207 8.649 1.00 94.69 178 TYR A C 1
ATOM 1461 O O . TYR A 1 178 ? 1.354 8.903 7.636 1.00 94.69 178 TYR A O 1
ATOM 1469 N N . LEU A 1 179 ? -0.594 9.221 8.676 1.00 94.69 179 LEU A N 1
ATOM 1470 C CA . LEU A 1 179 ? -1.395 8.930 7.477 1.00 94.69 179 LEU A CA 1
ATOM 1471 C C . LEU A 1 179 ? -1.139 9.932 6.344 1.00 94.69 179 LEU A C 1
ATOM 1473 O O . LEU A 1 179 ? -1.101 9.541 5.180 1.00 94.69 179 LEU A O 1
ATOM 1477 N N . ARG A 1 180 ? -0.939 11.211 6.684 1.00 94.75 180 ARG A N 1
ATOM 1478 C CA . ARG A 1 180 ? -0.598 12.246 5.701 1.00 94.75 180 ARG A CA 1
ATOM 1479 C C . ARG A 1 180 ? 0.765 11.998 5.057 1.00 94.75 180 ARG A C 1
ATOM 1481 O O . ARG A 1 180 ? 0.884 12.167 3.854 1.00 94.75 180 ARG A O 1
ATOM 1488 N N . ASP A 1 181 ? 1.743 11.544 5.833 1.00 95.56 181 ASP A N 1
ATOM 1489 C CA . ASP A 1 181 ? 3.054 11.142 5.312 1.00 95.56 181 ASP A CA 1
ATOM 1490 C C . ASP A 1 181 ? 2.924 9.993 4.294 1.00 95.56 181 ASP A C 1
ATOM 1492 O O . ASP A 1 181 ? 3.425 10.090 3.177 1.00 95.56 181 ASP A O 1
ATOM 1496 N N . VAL A 1 182 ? 2.121 8.961 4.601 1.00 96.00 182 VAL A N 1
ATOM 1497 C CA . VAL A 1 182 ? 1.832 7.879 3.635 1.00 96.00 182 VAL A CA 1
ATOM 1498 C C . VAL A 1 182 ? 1.127 8.414 2.385 1.00 96.00 182 VAL A C 1
ATOM 1500 O O . VAL A 1 182 ? 1.427 7.978 1.274 1.00 96.00 182 VAL A O 1
ATOM 1503 N N . TYR A 1 183 ? 0.200 9.365 2.531 1.00 96.00 183 TYR A N 1
ATOM 1504 C CA . TYR A 1 183 ? -0.444 10.009 1.386 1.00 96.00 183 TYR A CA 1
ATOM 1505 C C . TYR A 1 183 ? 0.591 10.706 0.492 1.00 96.00 183 TYR A C 1
ATOM 1507 O O . TYR A 1 183 ? 0.631 10.438 -0.711 1.00 96.00 183 TYR A O 1
ATOM 1515 N N . ASP A 1 184 ? 1.465 11.528 1.072 1.00 96.19 184 ASP A N 1
ATOM 1516 C CA . ASP A 1 184 ? 2.522 12.237 0.345 1.00 96.19 184 ASP A CA 1
ATOM 1517 C C . ASP A 1 184 ? 3.479 11.245 -0.346 1.00 96.19 184 ASP A C 1
ATOM 1519 O O . ASP A 1 184 ? 3.832 11.425 -1.516 1.00 96.19 184 ASP A O 1
ATOM 1523 N N . HIS A 1 185 ? 3.802 10.124 0.307 1.00 95.75 185 HIS A N 1
ATOM 1524 C CA . HIS A 1 185 ? 4.553 9.022 -0.299 1.00 95.75 185 HIS A CA 1
ATOM 1525 C C . HIS A 1 185 ? 3.836 8.411 -1.509 1.00 95.75 185 HIS A C 1
ATOM 1527 O O . HIS A 1 185 ? 4.478 8.155 -2.529 1.00 95.75 185 HIS A O 1
ATOM 1533 N N . THR A 1 186 ? 2.512 8.217 -1.468 1.00 96.25 186 THR A N 1
ATOM 1534 C CA . THR A 1 186 ? 1.779 7.726 -2.651 1.00 96.25 186 THR A CA 1
ATOM 1535 C C . THR A 1 186 ? 1.766 8.720 -3.809 1.00 96.25 186 THR A C 1
ATOM 1537 O O . THR A 1 186 ? 1.790 8.295 -4.964 1.00 96.25 186 THR A O 1
ATOM 1540 N N . VAL A 1 187 ? 1.764 10.026 -3.532 1.00 96.25 187 VAL A N 1
ATOM 1541 C CA . VAL A 1 187 ? 1.873 11.065 -4.569 1.00 96.25 187 VAL A CA 1
ATOM 1542 C C . VAL A 1 187 ? 3.257 11.021 -5.216 1.00 96.25 187 VAL A C 1
ATOM 1544 O O . VAL A 1 187 ? 3.347 10.871 -6.433 1.00 96.25 187 VAL A O 1
ATOM 1547 N N . SER A 1 188 ? 4.319 11.037 -4.406 1.00 96.62 188 SER A N 1
ATOM 1548 C CA . SER A 1 188 ? 5.711 10.936 -4.874 1.00 96.62 188 SER A CA 1
ATOM 1549 C C . SER A 1 188 ? 5.962 9.667 -5.701 1.00 96.62 188 SER A C 1
ATOM 1551 O O . SER A 1 188 ? 6.620 9.696 -6.746 1.00 96.62 188 SER A O 1
ATOM 1553 N N . PHE A 1 189 ? 5.370 8.545 -5.282 1.00 96.69 189 PHE A N 1
ATOM 1554 C CA . PHE A 1 189 ? 5.423 7.293 -6.030 1.00 96.69 189 PHE A CA 1
ATOM 1555 C C . PHE A 1 189 ? 4.819 7.436 -7.432 1.00 96.69 189 PHE A C 1
ATOM 1557 O O . PHE A 1 189 ? 5.409 6.984 -8.413 1.00 96.69 189 PHE A O 1
ATOM 1564 N N . ILE A 1 190 ? 3.629 8.038 -7.532 1.00 95.62 190 ILE A N 1
ATOM 1565 C CA . ILE A 1 190 ? 2.927 8.225 -8.806 1.00 95.62 190 ILE A CA 1
ATOM 1566 C C . ILE A 1 190 ? 3.755 9.101 -9.748 1.00 95.62 190 ILE A C 1
ATOM 1568 O O . ILE A 1 190 ? 3.930 8.725 -10.904 1.00 95.62 190 ILE A O 1
ATOM 1572 N N . GLU A 1 191 ? 4.293 10.218 -9.258 1.00 95.94 191 GLU A N 1
ATOM 1573 C CA . GLU A 1 191 ? 5.141 11.121 -10.049 1.00 95.94 191 GLU A CA 1
ATOM 1574 C C . GLU A 1 191 ? 6.383 10.398 -10.586 1.00 95.94 191 GLU A C 1
ATOM 1576 O O . GLU A 1 191 ? 6.703 10.476 -11.773 1.00 95.94 191 GLU A O 1
ATOM 1581 N N . SER A 1 192 ? 7.045 9.618 -9.731 1.00 96.19 192 SER A N 1
ATOM 1582 C CA . SER A 1 192 ? 8.233 8.849 -10.110 1.00 96.19 192 SER A CA 1
ATOM 1583 C C . SER A 1 192 ? 7.909 7.753 -11.134 1.00 96.19 192 SER A C 1
ATOM 1585 O O . SER A 1 192 ? 8.647 7.554 -12.101 1.00 96.19 192 SER A O 1
ATOM 1587 N N . LEU A 1 193 ? 6.770 7.073 -10.975 1.00 95.81 193 LEU A N 1
ATOM 1588 C CA . LEU A 1 193 ? 6.289 6.074 -11.930 1.00 95.81 193 LEU A CA 1
ATOM 1589 C C . LEU A 1 193 ? 5.958 6.690 -13.296 1.00 95.81 193 LEU A C 1
ATOM 1591 O O . LEU A 1 193 ? 6.189 6.062 -14.332 1.00 95.81 193 LEU A O 1
ATOM 1595 N N . GLU A 1 194 ? 5.394 7.898 -13.312 1.00 94.06 194 GLU A N 1
ATOM 1596 C CA . GLU A 1 194 ? 5.127 8.635 -14.547 1.00 94.06 194 GLU A CA 1
ATOM 1597 C C . GLU A 1 194 ? 6.420 9.055 -15.241 1.00 94.06 194 GLU A C 1
ATOM 1599 O O . GLU A 1 194 ? 6.534 8.827 -16.441 1.00 94.06 194 GLU A O 1
ATOM 1604 N N . SER A 1 195 ? 7.419 9.528 -14.491 1.00 93.81 195 SER A N 1
ATOM 1605 C CA . SER A 1 195 ? 8.753 9.838 -15.023 1.00 93.81 195 SER A CA 1
ATOM 1606 C C . SER A 1 195 ? 9.399 8.633 -15.720 1.00 93.81 195 SER A C 1
ATOM 1608 O O . SER A 1 195 ? 9.815 8.734 -16.875 1.00 93.81 195 SER A O 1
ATOM 1610 N N . ILE A 1 196 ? 9.402 7.456 -15.075 1.00 91.94 196 ILE A N 1
ATOM 1611 C CA . ILE A 1 196 ? 9.929 6.217 -15.682 1.00 91.94 196 ILE A CA 1
ATOM 1612 C C . ILE A 1 196 ? 9.160 5.869 -16.962 1.00 91.94 196 ILE A C 1
ATOM 1614 O O . ILE A 1 196 ? 9.747 5.537 -17.991 1.00 91.94 196 ILE A O 1
ATOM 1618 N N . ARG A 1 197 ? 7.826 5.951 -16.924 1.00 90.00 197 ARG A N 1
ATOM 1619 C CA . ARG A 1 197 ? 6.988 5.630 -18.086 1.00 90.00 197 ARG A CA 1
ATOM 1620 C C . ARG A 1 197 ? 7.236 6.579 -19.258 1.00 90.00 197 ARG A C 1
ATOM 1622 O O . ARG A 1 197 ? 7.188 6.133 -20.404 1.00 90.00 197 ARG A O 1
ATOM 1629 N N . ASP A 1 198 ? 7.427 7.859 -18.976 1.00 89.69 198 ASP A N 1
ATOM 1630 C CA . ASP A 1 198 ? 7.661 8.873 -19.994 1.00 89.69 198 ASP A CA 1
ATOM 1631 C C . ASP A 1 198 ? 9.059 8.704 -20.612 1.00 89.69 198 ASP A C 1
ATOM 1633 O O . ASP A 1 198 ? 9.165 8.802 -21.833 1.00 89.69 198 ASP A O 1
ATOM 1637 N N . SER A 1 199 ? 10.075 8.309 -19.827 1.00 87.12 199 SER A N 1
ATOM 1638 C CA . SER A 1 199 ? 11.390 7.908 -20.363 1.00 87.12 199 SER A CA 1
ATOM 1639 C C . SER A 1 199 ? 11.280 6.717 -21.327 1.00 87.12 199 SER A C 1
ATOM 1641 O O . SER A 1 199 ? 11.779 6.767 -22.443 1.00 87.12 199 SER A O 1
ATOM 1643 N N . LEU A 1 200 ? 10.502 5.684 -20.973 1.00 83.19 200 LEU A N 1
ATOM 1644 C CA . LEU A 1 200 ? 10.274 4.512 -21.839 1.00 83.19 200 LEU A CA 1
ATOM 1645 C C . LEU A 1 200 ? 9.517 4.815 -23.148 1.00 83.19 200 LEU A C 1
ATOM 1647 O O . LEU A 1 200 ? 9.462 3.959 -24.034 1.00 83.19 200 LEU A O 1
ATOM 1651 N N . CYS A 1 201 ? 8.840 5.964 -23.240 1.00 73.69 201 CYS A N 1
ATOM 1652 C CA . CYS A 1 201 ? 8.054 6.360 -24.412 1.00 73.69 201 CYS A CA 1
ATOM 1653 C C . CYS A 1 201 ? 8.747 7.418 -25.288 1.00 73.69 201 CYS A C 1
ATOM 1655 O O . CYS A 1 201 ? 8.233 7.677 -26.382 1.00 73.69 201 CYS A O 1
ATOM 1657 N N . GLY A 1 202 ? 9.823 8.043 -24.796 1.00 63.94 202 GLY A N 1
ATOM 1658 C CA . GLY A 1 202 ? 10.638 9.029 -25.515 1.00 63.94 202 GLY A CA 1
ATOM 1659 C C . GLY A 1 202 ? 11.598 8.378 -26.496 1.00 63.94 202 GLY A C 1
ATOM 1660 O O . GLY A 1 202 ? 11.758 8.954 -27.596 1.00 63.94 202 GLY A O 1
#

pLDDT: mean 91.4, std 5.53, range [63.94, 97.62]

Mean predicted aligned error: 4.53 Å

Nearest PDB structures (foldseek):
  5jtg-assembly1_D  TM=9.704E-01  e=8.037E-16  Thermotoga maritima MSB8
  3jcf-assembly1_A  TM=9.660E-01  e=5.576E-16  Thermotoga maritima
  5jtg-assembly1_C  TM=9.687E-01  e=1.286E-15  Thermotoga maritima MSB8
  5jrw-assembly1_C  TM=9.580E-01  e=1.952E-15  Thermotoga maritima MSB8
  4eeb-assembly1_B  TM=9.416E-01  e=1.286E-15  Thermotoga maritima